Protein AF-A0A3D3ITI0-F1 (afdb_monomer)

Sequence (179 aa):
MANLIITIISIALVAIAAIMGAYYGGAAYLEGQAKARAASFISQGEQIANAWRAWSVDRGGTTALPDYDWTDGSSDLVPAYLTAIPIIPTPDYESWRPRDVANQTPPYVNMRFVRARTSAEVCLQIARMAGHTTIQDFHYIGSGGGDPRYAVMSQPFDCRQDTGNTDEATRYHVVYWAF

Radius of gyration: 22.53 Å; Cα contacts (8 Å, |Δi|>4): 248; chains: 1; bounding box: 59×50×64 Å

pLDDT: mean 75.78, std 14.7, range [40.97, 92.06]

Solvent-accessible surface area (backbone atoms only — not comparable to full-atom values): 10321 Å² total; per-residue (Å²): 121,71,67,63,57,56,52,51,54,51,52,51,53,53,50,51,53,49,52,51,46,52,63,58,45,48,56,53,50,54,52,50,50,28,45,53,50,27,52,48,52,52,54,47,41,49,54,52,27,51,23,51,50,51,56,10,56,79,56,78,63,47,80,77,67,92,60,48,73,49,82,78,74,58,36,90,41,45,66,84,59,28,89,61,79,70,80,72,69,80,90,42,82,44,71,64,30,51,44,77,48,69,87,57,78,82,93,56,67,74,42,33,31,37,35,31,42,45,51,70,64,28,32,40,41,32,12,44,74,57,72,35,96,56,58,49,77,53,76,66,88,54,101,64,96,58,79,73,82,76,74,90,66,96,52,63,43,42,21,34,42,43,63,49,86,92,76,49,76,76,42,27,35,40,39,24,53,55,96

Mean predicted aligned error: 10.6 Å

Secondary structure (DSSP, 8-state):
-HHHHHHHHHHHHHHHHHHHHHHHHHHHHHHHHHHHHHHHHHHHHHHHHHHHHHHHHHTTT----S----SSS-BTTBTTT-SSPPPPPTT-----EEEEE----SS---EEEEEEEE-HHHHHHHHHHTT-SSPEE-----SSSPPP-----SSSEEEEEE--SSSSPPEEEEEEE--

Foldseek 3Di:
DVVVVVVVVVVVVVVVVVVCCCVVVVVVVVLVVLLVLLVVVQVLQVLVLVLLVVVCVVVVNDNDWPDQDCPPQDGPSPPVSPVGRDDRDPPFDFGWTWDFQPDDDPPADRFTKIKGWDDLSSQCSQQVVLVHNHADEQDQPDPDPHDGGDDDRPDQKHKHWDDDPPDDDIIIMIIGTSD

Structure (mmCIF, N/CA/C/O backbone):
data_AF-A0A3D3ITI0-F1
#
_entry.id   AF-A0A3D3ITI0-F1
#
loop_
_atom_site.group_PDB
_atom_site.id
_atom_site.type_symbol
_atom_site.label_atom_id
_atom_site.label_alt_id
_atom_site.label_comp_id
_atom_site.label_asym_id
_atom_site.label_entity_id
_atom_site.label_seq_id
_atom_site.pdbx_PDB_ins_code
_atom_site.Cartn_x
_atom_site.Cartn_y
_atom_site.Cartn_z
_atom_site.occupancy
_atom_site.B_iso_or_equiv
_atom_site.auth_seq_id
_atom_site.auth_comp_id
_atom_site.auth_asym_id
_atom_site.auth_atom_id
_atom_site.pdbx_PDB_model_num
ATOM 1 N N . MET A 1 1 ? -40.021 -22.332 41.766 1.00 59.62 1 MET A N 1
ATOM 2 C CA . MET A 1 1 ? -39.790 -20.868 41.849 1.00 59.62 1 MET A CA 1
ATOM 3 C C . MET A 1 1 ? -38.314 -20.483 41.685 1.00 59.62 1 MET A C 1
ATOM 5 O O . MET A 1 1 ? -38.052 -19.449 41.093 1.00 59.62 1 MET A O 1
ATOM 9 N N . ALA A 1 2 ? -37.352 -21.324 42.098 1.00 60.12 2 ALA A N 1
ATOM 10 C CA . ALA A 1 2 ? -35.911 -21.084 41.896 1.00 60.12 2 ALA A CA 1
ATOM 11 C C . ALA A 1 2 ? -35.463 -20.953 40.420 1.00 60.12 2 ALA A C 1
ATOM 13 O O . ALA A 1 2 ? -34.437 -20.343 40.135 1.00 60.12 2 ALA A O 1
ATOM 14 N N . ASN A 1 3 ? -36.255 -21.476 39.480 1.00 68.69 3 ASN A N 1
ATOM 15 C CA . ASN A 1 3 ? -35.924 -21.471 38.054 1.00 68.69 3 ASN A CA 1
ATOM 16 C C . ASN A 1 3 ? -35.914 -20.058 37.434 1.00 68.69 3 ASN A C 1
ATOM 18 O O . ASN A 1 3 ? -35.142 -19.798 36.522 1.00 68.69 3 ASN A O 1
ATOM 22 N N . LEU A 1 4 ? -36.722 -19.130 37.962 1.00 77.69 4 LEU A N 1
ATOM 23 C CA . LEU A 1 4 ? -36.848 -17.771 37.415 1.00 77.69 4 LEU A CA 1
ATOM 24 C C . LEU A 1 4 ? -35.640 -16.882 37.768 1.00 77.69 4 LEU A C 1
ATOM 26 O O . LEU A 1 4 ? -35.257 -15.996 37.008 1.00 77.69 4 LEU A O 1
ATOM 30 N N . ILE A 1 5 ? -34.994 -17.148 38.905 1.00 80.81 5 ILE A N 1
ATOM 31 C CA . ILE A 1 5 ? -33.810 -16.400 39.350 1.00 80.81 5 ILE A CA 1
ATOM 32 C C . ILE A 1 5 ? -32.590 -16.775 38.503 1.00 80.81 5 ILE A C 1
ATOM 34 O O . ILE A 1 5 ? -31.878 -15.895 38.025 1.00 80.81 5 ILE A O 1
ATOM 38 N N . ILE A 1 6 ? -32.383 -18.071 38.253 1.00 84.94 6 ILE A N 1
ATOM 39 C CA . ILE A 1 6 ? -31.251 -18.557 37.449 1.00 84.94 6 ILE A CA 1
ATOM 40 C C . ILE A 1 6 ? -31.353 -18.045 36.006 1.00 84.94 6 ILE A C 1
ATOM 42 O O . ILE A 1 6 ? -30.351 -17.611 35.438 1.00 84.94 6 ILE A O 1
ATOM 46 N N . THR A 1 7 ? -32.561 -18.000 35.432 1.00 86.75 7 THR A N 1
ATOM 47 C CA . THR A 1 7 ? -32.766 -17.461 34.080 1.00 86.75 7 THR A CA 1
ATOM 48 C C . THR A 1 7 ? -32.412 -15.980 33.986 1.00 86.75 7 THR A C 1
ATOM 50 O O . THR A 1 7 ? -31.717 -15.584 33.054 1.00 86.75 7 THR A O 1
ATOM 53 N N . ILE A 1 8 ? -32.802 -15.160 34.966 1.00 87.44 8 ILE A N 1
ATOM 54 C CA . ILE A 1 8 ? -32.501 -13.719 34.947 1.00 87.44 8 ILE A CA 1
ATOM 55 C C . ILE A 1 8 ? -30.991 -13.479 35.070 1.00 87.44 8 ILE A C 1
ATOM 57 O O . ILE A 1 8 ? -30.436 -12.675 34.323 1.00 87.44 8 ILE A O 1
ATOM 61 N N . ILE A 1 9 ? -30.310 -14.222 35.947 1.00 88.38 9 ILE A N 1
ATOM 62 C CA . ILE A 1 9 ? -28.853 -14.118 36.106 1.00 88.38 9 ILE A CA 1
ATOM 63 C C . ILE A 1 9 ? -28.133 -14.559 34.821 1.00 88.38 9 ILE A C 1
ATOM 65 O O . ILE A 1 9 ? -27.191 -13.896 34.391 1.00 88.38 9 ILE A O 1
ATOM 69 N N . SER A 1 10 ? -28.597 -15.626 34.161 1.00 90.38 10 SER A N 1
ATOM 70 C CA . SER A 1 10 ? -27.997 -16.093 32.903 1.00 90.38 10 SER A CA 1
ATOM 71 C C . SER A 1 10 ? -28.112 -15.064 31.773 1.00 90.38 10 SER A C 1
ATOM 73 O O . SER A 1 10 ? -27.133 -14.807 31.074 1.00 90.38 10 SER A O 1
ATOM 75 N N . ILE A 1 11 ? -29.269 -14.405 31.646 1.00 88.75 11 ILE A N 1
ATOM 76 C CA . ILE A 1 11 ? -29.489 -13.356 30.644 1.00 88.75 11 ILE A CA 1
ATOM 77 C C . ILE A 1 11 ? -28.603 -12.143 30.948 1.00 88.75 11 ILE A C 1
ATOM 79 O O . ILE A 1 11 ? -27.990 -11.591 30.036 1.00 88.75 11 ILE A O 1
ATOM 83 N N . ALA A 1 12 ? -28.471 -11.763 32.223 1.00 90.94 12 ALA A N 1
ATOM 84 C CA . ALA A 1 12 ? -27.611 -10.657 32.634 1.00 90.94 12 ALA A CA 1
ATOM 85 C C . ALA A 1 12 ? -26.129 -10.910 32.301 1.00 90.94 12 ALA A C 1
ATOM 87 O O . ALA A 1 12 ? -25.456 -10.020 31.784 1.00 90.94 12 ALA A O 1
ATOM 88 N N . LEU A 1 13 ? -25.619 -12.124 32.529 1.00 91.25 13 LEU A N 1
ATOM 89 C CA . LEU A 1 13 ? -24.223 -12.464 32.224 1.00 91.25 13 LEU A CA 1
ATOM 90 C C . LEU A 1 13 ? -23.941 -12.485 30.716 1.00 91.25 13 LEU A C 1
ATOM 92 O O . LEU A 1 13 ? -22.905 -11.981 30.284 1.00 91.25 13 LEU A O 1
ATOM 96 N N . VAL A 1 14 ? -24.872 -13.001 29.909 1.00 90.94 14 VAL A N 1
ATOM 97 C CA . VAL A 1 14 ? -24.761 -12.952 28.441 1.00 90.94 14 VAL A CA 1
ATOM 98 C C . VAL A 1 14 ? -24.805 -11.508 27.940 1.00 90.94 14 VAL A C 1
ATOM 100 O O . VAL A 1 14 ? -24.006 -11.145 27.079 1.00 90.94 14 VAL A O 1
ATOM 103 N N . ALA A 1 15 ? -25.671 -10.662 28.505 1.00 89.19 15 ALA A N 1
ATOM 104 C CA . ALA A 1 15 ? -25.735 -9.246 28.154 1.00 89.19 15 ALA A CA 1
ATOM 105 C C . ALA A 1 15 ? -24.414 -8.520 28.458 1.00 89.19 15 ALA A C 1
ATOM 107 O O . ALA A 1 15 ? -23.918 -7.782 27.610 1.00 89.19 15 ALA A O 1
ATOM 108 N N . ILE A 1 16 ? -23.795 -8.771 29.617 1.00 88.81 16 ILE A N 1
ATOM 109 C CA . ILE A 1 16 ? -22.488 -8.190 29.967 1.00 88.81 16 ILE A CA 1
ATOM 110 C C . ILE A 1 16 ? -21.401 -8.679 29.001 1.00 88.81 16 ILE A C 1
ATOM 112 O O . ILE A 1 16 ? -20.642 -7.864 28.481 1.00 88.81 16 ILE A O 1
ATOM 116 N N . ALA A 1 17 ? -21.344 -9.980 28.704 1.00 85.06 17 ALA A N 1
ATOM 117 C CA . ALA A 1 17 ? -20.378 -10.527 27.751 1.00 85.06 17 ALA A CA 1
ATOM 118 C C . ALA A 1 17 ? -20.551 -9.929 26.343 1.00 85.06 17 ALA A C 1
ATOM 120 O O . ALA A 1 17 ? -19.563 -9.596 25.690 1.00 85.06 17 ALA A O 1
ATOM 121 N N . ALA A 1 18 ? -21.794 -9.730 25.898 1.00 87.00 18 ALA A N 1
ATOM 122 C CA . ALA A 1 18 ? -22.104 -9.092 24.624 1.00 87.00 18 ALA A CA 1
ATOM 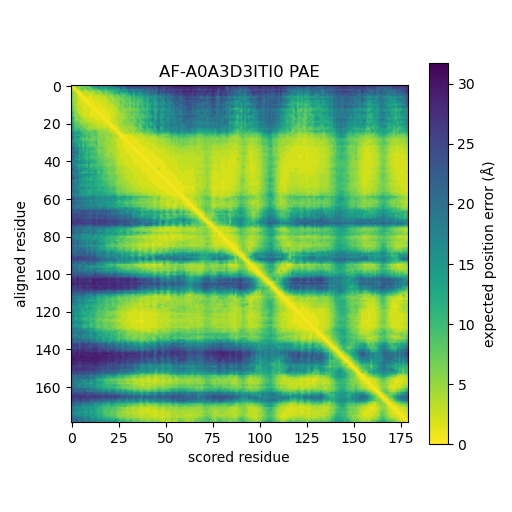123 C C . ALA A 1 18 ? -21.716 -7.606 24.605 1.00 87.00 18 ALA A C 1
ATOM 125 O O . ALA A 1 18 ? -21.147 -7.149 23.618 1.00 87.00 18 ALA A O 1
ATOM 126 N N . ILE A 1 19 ? -21.954 -6.860 25.691 1.00 84.31 19 ILE A N 1
ATOM 127 C CA . ILE A 1 19 ? -21.536 -5.452 25.815 1.00 84.31 19 ILE A CA 1
ATOM 128 C C . ILE A 1 19 ? -20.011 -5.343 25.753 1.00 84.31 19 ILE A C 1
ATOM 130 O O . ILE A 1 19 ? -19.487 -4.523 25.002 1.00 84.31 19 ILE A O 1
ATOM 134 N N . MET A 1 20 ? -19.290 -6.199 26.479 1.00 84.75 20 MET A N 1
ATOM 135 C CA . MET A 1 20 ? -17.824 -6.221 26.445 1.00 84.75 20 MET A CA 1
ATOM 136 C C . MET A 1 20 ? -17.306 -6.638 25.061 1.00 84.75 20 MET A C 1
ATOM 138 O O . MET A 1 20 ? -16.379 -6.024 24.540 1.00 84.75 20 MET A O 1
ATOM 142 N N . GLY A 1 21 ? -17.935 -7.629 24.423 1.00 81.00 21 GLY A N 1
ATOM 143 C CA . GLY A 1 21 ? -17.615 -8.048 23.058 1.00 81.00 21 GLY A CA 1
ATOM 144 C C . GLY A 1 21 ? -17.871 -6.953 22.021 1.00 81.00 21 GLY A C 1
ATOM 145 O O . GLY A 1 21 ? -17.057 -6.762 21.126 1.00 81.00 21 GLY A O 1
ATOM 146 N N . ALA A 1 22 ? -18.947 -6.181 22.158 1.00 78.75 22 ALA A N 1
ATOM 147 C CA . ALA A 1 22 ? -19.240 -5.062 21.269 1.00 78.75 22 ALA A CA 1
ATOM 148 C C . ALA A 1 22 ? -18.272 -3.888 21.489 1.00 78.75 22 ALA A C 1
ATOM 150 O O . ALA A 1 22 ? -17.758 -3.331 20.520 1.00 78.75 22 ALA A O 1
ATOM 151 N N . TYR A 1 23 ? -17.980 -3.545 22.747 1.00 78.19 23 TYR A N 1
ATOM 152 C CA . TYR A 1 23 ? -17.126 -2.407 23.086 1.00 78.19 23 TYR A CA 1
ATOM 153 C C . TYR A 1 23 ? -15.650 -2.664 22.750 1.00 78.19 23 TYR A C 1
ATOM 155 O O . TYR A 1 23 ? -15.013 -1.849 22.086 1.00 78.19 23 TYR A O 1
ATOM 163 N N . TYR A 1 24 ? -15.107 -3.819 23.144 1.00 78.75 24 TYR A N 1
ATOM 164 C CA . TYR A 1 24 ? -13.703 -4.161 22.891 1.00 78.75 24 TYR A CA 1
ATOM 165 C C . TYR A 1 24 ? -13.487 -4.849 21.538 1.00 78.75 24 TYR A C 1
ATOM 167 O O . TYR A 1 24 ? -12.473 -4.614 20.881 1.00 78.75 24 TYR A O 1
ATOM 175 N N . GLY A 1 25 ? -14.441 -5.663 21.083 1.00 79.00 25 GLY A N 1
ATOM 176 C CA . GLY A 1 25 ? -14.355 -6.340 19.788 1.00 79.00 25 GLY A CA 1
ATOM 177 C C . GLY A 1 25 ? -14.598 -5.406 18.606 1.00 79.00 25 GLY A C 1
ATOM 178 O O . GLY A 1 25 ? -13.976 -5.589 17.564 1.00 79.00 25 GLY A O 1
ATOM 179 N N . GLY A 1 26 ? -15.422 -4.363 18.764 1.00 80.44 26 GLY A N 1
ATOM 180 C CA . GLY A 1 26 ? -15.664 -3.373 17.711 1.00 80.44 26 GLY A CA 1
ATOM 181 C C . GLY A 1 26 ? -14.399 -2.606 17.315 1.00 80.44 26 GLY A C 1
ATOM 182 O O . GLY A 1 26 ? -14.067 -2.531 16.134 1.00 80.44 26 GLY A O 1
ATOM 183 N N . ALA A 1 27 ? -13.647 -2.101 18.297 1.00 81.69 27 ALA A N 1
ATOM 184 C CA . ALA A 1 27 ? -12.395 -1.384 18.045 1.00 81.69 27 ALA A CA 1
ATOM 185 C C . ALA A 1 27 ? -11.326 -2.289 17.405 1.00 81.69 27 ALA A C 1
ATOM 187 O O . ALA A 1 27 ? -10.726 -1.916 16.397 1.00 81.69 27 ALA A O 1
ATOM 188 N N . ALA A 1 28 ? -11.145 -3.504 17.933 1.00 82.75 28 ALA A N 1
ATOM 189 C CA . ALA A 1 28 ? -10.204 -4.479 17.381 1.00 82.75 28 ALA A CA 1
ATOM 190 C C . ALA A 1 28 ? -10.576 -4.912 15.951 1.00 82.75 28 ALA A C 1
ATOM 192 O O . ALA A 1 28 ? -9.701 -5.110 15.109 1.00 82.75 28 ALA A O 1
ATOM 193 N N . TYR A 1 29 ? -11.872 -5.029 15.653 1.00 85.38 29 TYR A N 1
ATOM 194 C CA . TYR A 1 29 ? -12.361 -5.357 14.317 1.00 85.38 29 TYR A CA 1
ATOM 195 C C . TYR A 1 29 ? -12.095 -4.233 13.310 1.00 85.38 29 TYR A C 1
ATOM 197 O O . TYR A 1 29 ? -11.642 -4.502 12.197 1.00 85.38 29 TYR A O 1
ATOM 205 N N . LEU A 1 30 ? -12.332 -2.974 13.692 1.00 86.00 30 LEU A N 1
ATOM 206 C CA . LEU A 1 30 ? -12.037 -1.818 12.841 1.00 86.00 30 LEU A CA 1
ATOM 207 C C . LEU A 1 30 ? -10.533 -1.678 12.580 1.00 86.00 30 LEU A C 1
ATOM 209 O O . LEU A 1 30 ? -10.126 -1.464 11.437 1.00 86.00 30 LEU A O 1
ATOM 213 N N . GLU A 1 31 ? -9.700 -1.873 13.604 1.00 87.31 31 GLU A N 1
ATOM 214 C CA . GLU A 1 31 ? -8.245 -1.874 13.441 1.00 87.31 31 GLU A CA 1
ATOM 215 C C . GLU A 1 31 ? -7.769 -3.034 12.554 1.00 87.31 31 GLU A C 1
ATOM 217 O O . GLU A 1 31 ? -6.956 -2.833 11.650 1.00 87.31 31 GLU A O 1
ATOM 222 N N . GLY A 1 32 ? -8.321 -4.235 12.749 1.00 88.19 32 GLY A N 1
ATOM 223 C CA . GLY A 1 32 ? -8.037 -5.400 11.914 1.00 88.19 32 GLY A CA 1
ATOM 224 C C . GLY A 1 32 ? -8.399 -5.172 10.446 1.00 88.19 32 GLY A C 1
ATOM 225 O O . GLY A 1 32 ? -7.613 -5.508 9.559 1.00 88.19 32 GLY A O 1
ATOM 226 N N . GLN A 1 33 ? -9.541 -4.533 10.177 1.00 89.25 33 GLN A N 1
ATOM 227 C CA . GLN A 1 33 ? -9.925 -4.138 8.822 1.00 89.25 33 GLN A CA 1
ATOM 228 C C . GLN A 1 33 ? -8.954 -3.121 8.217 1.00 89.25 33 GLN A C 1
ATOM 230 O O . GLN A 1 33 ? -8.514 -3.312 7.084 1.00 89.25 33 GLN A O 1
ATOM 235 N N . ALA A 1 34 ? -8.593 -2.064 8.951 1.00 88.75 34 ALA A N 1
ATOM 236 C CA . ALA A 1 34 ? -7.649 -1.057 8.467 1.00 88.75 34 ALA A CA 1
ATOM 237 C C . ALA A 1 34 ? -6.278 -1.677 8.152 1.00 88.75 34 ALA A C 1
ATOM 239 O O . ALA A 1 34 ? -5.687 -1.388 7.113 1.00 88.75 34 ALA A O 1
ATOM 240 N N . LYS A 1 35 ? -5.811 -2.603 8.998 1.00 90.75 35 LYS A N 1
ATOM 241 C CA . LYS A 1 35 ? -4.567 -3.352 8.791 1.00 90.75 35 LYS A CA 1
ATOM 242 C C . LYS A 1 35 ? -4.627 -4.263 7.562 1.00 90.75 35 LYS A C 1
ATOM 244 O O . LYS A 1 35 ? -3.673 -4.311 6.791 1.00 90.75 35 LYS A O 1
ATOM 249 N N . ALA A 1 36 ? -5.736 -4.971 7.354 1.00 91.12 36 ALA A N 1
ATOM 250 C CA . ALA A 1 36 ? -5.917 -5.817 6.174 1.00 91.12 36 ALA A CA 1
ATOM 251 C C . ALA A 1 36 ? -5.929 -4.990 4.878 1.00 91.12 36 ALA A C 1
ATOM 253 O O . ALA A 1 36 ? -5.295 -5.369 3.893 1.00 91.12 36 ALA A O 1
ATOM 254 N N . ARG A 1 37 ? -6.589 -3.825 4.893 1.00 89.50 37 ARG A N 1
ATOM 255 C CA . ARG A 1 37 ? -6.570 -2.882 3.764 1.00 89.50 37 ARG A CA 1
ATOM 256 C C . ARG A 1 37 ? -5.163 -2.355 3.503 1.00 89.50 37 ARG A C 1
ATOM 258 O O . ARG A 1 37 ? -4.716 -2.411 2.365 1.00 89.50 37 ARG A O 1
ATOM 265 N N . ALA A 1 38 ? -4.442 -1.941 4.545 1.00 90.00 38 ALA A N 1
ATOM 266 C CA . ALA A 1 38 ? -3.050 -1.502 4.446 1.00 90.00 38 ALA A CA 1
ATOM 267 C C . ALA A 1 38 ? -2.145 -2.559 3.787 1.00 90.00 38 ALA A C 1
ATOM 269 O O . ALA A 1 38 ? -1.403 -2.246 2.859 1.00 90.00 38 ALA A O 1
ATOM 270 N N . ALA A 1 39 ? -2.259 -3.825 4.199 1.00 92.00 39 ALA A N 1
ATOM 271 C CA . ALA A 1 39 ? -1.507 -4.922 3.589 1.00 92.00 39 ALA A CA 1
ATOM 272 C C . ALA A 1 39 ? -1.860 -5.128 2.104 1.00 92.00 39 ALA A C 1
ATOM 274 O O . ALA A 1 39 ? -0.972 -5.379 1.290 1.00 92.00 39 ALA A O 1
ATOM 275 N N . SER A 1 40 ? -3.139 -4.973 1.740 1.00 91.19 40 SER A N 1
ATOM 276 C CA . SER A 1 40 ? -3.578 -5.008 0.341 1.00 91.19 40 SER A CA 1
ATOM 277 C C . SER A 1 40 ? -2.917 -3.896 -0.477 1.00 91.19 40 SER A C 1
ATOM 279 O O . SER A 1 40 ? -2.339 -4.179 -1.522 1.00 91.19 40 SER A O 1
ATOM 281 N N . PHE A 1 41 ? -2.905 -2.654 0.022 1.00 89.31 41 PHE A N 1
ATOM 282 C CA . PHE A 1 41 ? -2.227 -1.540 -0.650 1.00 89.31 41 PHE A CA 1
ATOM 283 C C . PHE A 1 41 ? -0.739 -1.813 -0.878 1.00 89.31 41 PHE A C 1
ATOM 285 O O . PHE A 1 41 ? -0.240 -1.595 -1.979 1.00 89.31 41 PHE A O 1
ATOM 292 N N . ILE A 1 42 ? -0.035 -2.325 0.132 1.00 90.12 42 ILE A N 1
ATOM 293 C CA . ILE A 1 42 ? 1.395 -2.639 0.013 1.00 90.12 42 ILE A CA 1
ATOM 294 C C . ILE A 1 42 ? 1.620 -3.722 -1.047 1.00 90.12 42 ILE A C 1
ATOM 296 O O . ILE A 1 42 ? 2.458 -3.548 -1.928 1.00 90.12 42 ILE A O 1
ATOM 300 N N . SER A 1 43 ? 0.834 -4.801 -1.014 1.00 92.00 43 SER A N 1
ATOM 301 C CA . SER A 1 43 ? 0.944 -5.893 -1.988 1.00 92.00 43 SER A CA 1
ATOM 302 C C . SER A 1 43 ? 0.623 -5.446 -3.417 1.00 92.00 43 SER A C 1
ATOM 304 O O . SER A 1 43 ? 1.275 -5.884 -4.365 1.00 92.00 43 SER A O 1
ATOM 306 N N . GLN A 1 44 ? -0.369 -4.572 -3.597 1.00 90.44 44 GLN A N 1
ATOM 307 C CA . GLN A 1 44 ? -0.707 -4.010 -4.905 1.00 90.44 44 GLN A CA 1
ATOM 308 C C . GLN A 1 44 ? 0.394 -3.073 -5.415 1.00 90.44 44 GLN A C 1
ATOM 310 O O . GLN A 1 44 ? 0.806 -3.191 -6.567 1.00 90.44 44 GLN A O 1
ATOM 315 N N . GLY A 1 45 ? 0.914 -2.189 -4.558 1.00 88.31 45 GLY A N 1
ATOM 316 C CA . GLY A 1 45 ? 2.027 -1.301 -4.896 1.00 88.31 45 GLY A CA 1
ATOM 317 C C . GLY A 1 45 ? 3.285 -2.075 -5.295 1.00 88.31 45 GLY A C 1
ATOM 318 O O . GLY A 1 45 ? 3.913 -1.749 -6.300 1.00 88.31 45 GLY A O 1
ATOM 319 N N . GLU A 1 46 ? 3.596 -3.158 -4.580 1.00 90.69 46 GLU A N 1
ATOM 320 C CA . GLU A 1 46 ? 4.715 -4.049 -4.896 1.00 90.69 46 GLU A CA 1
ATOM 321 C C . GLU A 1 46 ? 4.555 -4.735 -6.259 1.00 90.69 46 GLU A C 1
ATOM 323 O O . GLU A 1 46 ? 5.504 -4.766 -7.043 1.00 90.69 46 GLU A O 1
ATOM 328 N N . GLN A 1 47 ? 3.358 -5.237 -6.584 1.00 90.94 47 GLN A N 1
ATOM 329 C CA . GLN A 1 47 ? 3.078 -5.820 -7.903 1.00 90.94 47 GLN A CA 1
ATOM 330 C C . GLN A 1 47 ? 3.353 -4.816 -9.025 1.00 90.94 47 GLN A C 1
ATOM 332 O O . GLN A 1 47 ? 4.008 -5.149 -10.013 1.00 90.94 47 GLN A O 1
ATOM 337 N N . ILE A 1 48 ? 2.905 -3.573 -8.848 1.00 88.31 48 ILE A N 1
ATOM 338 C CA . ILE A 1 48 ? 3.091 -2.517 -9.841 1.00 88.31 48 ILE A CA 1
ATOM 339 C C . ILE A 1 48 ? 4.567 -2.113 -9.950 1.00 88.31 48 ILE A C 1
ATOM 341 O O . ILE A 1 48 ? 5.095 -1.995 -11.055 1.00 88.31 48 ILE A O 1
ATOM 345 N N . ALA A 1 49 ? 5.258 -1.936 -8.824 1.00 87.75 49 ALA A N 1
ATOM 346 C CA . ALA A 1 49 ? 6.675 -1.587 -8.810 1.00 87.75 49 ALA A CA 1
ATOM 347 C C . ALA A 1 49 ? 7.542 -2.673 -9.457 1.00 87.75 49 ALA A C 1
ATOM 349 O O . ALA A 1 49 ? 8.460 -2.363 -10.216 1.00 87.75 49 ALA A O 1
ATOM 350 N N . ASN A 1 50 ? 7.236 -3.946 -9.213 1.00 89.44 50 ASN A N 1
ATOM 351 C CA . ASN A 1 50 ? 7.944 -5.061 -9.833 1.00 89.44 50 ASN A CA 1
ATOM 352 C C . ASN A 1 50 ? 7.671 -5.145 -11.339 1.00 89.44 50 ASN A C 1
ATOM 354 O O . ASN A 1 50 ? 8.606 -5.369 -12.107 1.00 89.44 50 ASN A O 1
ATOM 358 N N . ALA A 1 51 ? 6.437 -4.884 -11.777 1.00 89.50 51 ALA A N 1
ATOM 359 C CA . ALA A 1 51 ? 6.122 -4.764 -13.197 1.00 89.50 51 ALA A CA 1
ATOM 360 C C . ALA A 1 51 ? 6.886 -3.608 -13.861 1.00 89.50 51 ALA A C 1
ATOM 362 O O . ALA A 1 51 ? 7.441 -3.777 -14.944 1.00 89.50 51 ALA A O 1
ATOM 363 N N . TRP A 1 52 ? 6.993 -2.458 -13.190 1.00 87.75 52 TRP A N 1
ATOM 364 C CA . TRP A 1 52 ? 7.777 -1.321 -13.676 1.00 87.75 52 TRP A CA 1
ATOM 365 C C . TRP A 1 52 ? 9.278 -1.642 -13.748 1.00 87.75 52 TRP A C 1
ATOM 367 O O . TRP A 1 52 ? 9.946 -1.316 -14.730 1.00 87.75 52 TRP A O 1
ATOM 377 N N . ARG A 1 53 ? 9.822 -2.354 -12.758 1.00 88.75 53 ARG A N 1
ATOM 378 C CA . ARG A 1 53 ? 11.208 -2.848 -12.794 1.00 88.75 53 ARG A CA 1
ATOM 379 C C . ARG A 1 53 ? 11.446 -3.796 -13.964 1.00 88.75 53 ARG A C 1
ATOM 381 O O . ARG A 1 53 ? 12.422 -3.606 -14.682 1.00 88.75 53 ARG A O 1
ATOM 388 N N . ALA A 1 54 ? 10.553 -4.757 -14.197 1.00 90.69 54 ALA A N 1
ATOM 389 C CA . ALA A 1 54 ? 10.649 -5.670 -15.337 1.00 90.69 54 ALA A CA 1
ATOM 390 C C . ALA A 1 54 ? 10.592 -4.916 -16.678 1.00 90.69 54 ALA A C 1
ATOM 392 O O . ALA A 1 54 ? 11.456 -5.100 -17.532 1.00 90.69 54 ALA A O 1
ATOM 393 N N . TRP A 1 55 ? 9.648 -3.982 -16.814 1.00 89.94 55 TRP A N 1
ATOM 394 C CA . TRP A 1 55 ? 9.528 -3.103 -17.978 1.00 89.94 55 TRP A CA 1
ATOM 395 C C . TRP A 1 55 ? 10.803 -2.294 -18.250 1.00 89.94 55 TRP A C 1
ATOM 397 O O . TRP A 1 55 ? 11.207 -2.134 -19.405 1.00 89.94 55 TRP A O 1
ATOM 407 N N . SER A 1 56 ? 11.450 -1.807 -17.187 1.00 88.50 56 SER A N 1
ATOM 408 C CA . SER A 1 56 ? 12.704 -1.053 -17.269 1.00 88.50 56 SER A CA 1
ATOM 409 C C . SER A 1 56 ? 13.866 -1.923 -17.739 1.00 88.50 56 SER A C 1
ATOM 411 O O . SER A 1 56 ? 14.623 -1.514 -18.623 1.00 88.50 56 SER A O 1
ATOM 413 N N . VAL A 1 57 ? 13.983 -3.144 -17.207 1.00 91.69 57 VAL A N 1
ATOM 414 C CA . VAL A 1 57 ? 15.020 -4.109 -17.607 1.00 91.69 57 VAL A CA 1
ATOM 415 C C . VAL A 1 57 ? 14.928 -4.418 -19.103 1.00 91.69 57 VAL A C 1
ATOM 417 O O . VAL A 1 57 ? 15.942 -4.339 -19.798 1.00 91.69 57 VAL A O 1
ATOM 420 N N . ASP A 1 58 ? 13.724 -4.648 -19.626 1.00 92.06 58 ASP A N 1
ATOM 421 C CA . ASP A 1 58 ? 13.509 -4.940 -21.051 1.00 92.06 58 ASP A CA 1
ATOM 422 C C . ASP A 1 58 ? 13.831 -3.755 -21.977 1.00 92.06 58 ASP A C 1
ATOM 424 O O . ASP A 1 58 ? 14.088 -3.935 -23.168 1.00 92.06 58 ASP A O 1
ATOM 428 N N . ARG A 1 59 ? 13.855 -2.531 -21.438 1.00 89.19 59 ARG A N 1
ATOM 429 C CA . ARG A 1 59 ? 14.181 -1.288 -22.158 1.00 89.19 59 ARG A CA 1
ATOM 430 C C . ARG A 1 59 ? 15.559 -0.738 -21.797 1.00 89.19 59 ARG A C 1
ATOM 432 O O . ARG A 1 59 ? 15.788 0.472 -21.862 1.00 89.19 59 ARG A O 1
ATOM 439 N N . GLY A 1 60 ? 16.484 -1.613 -21.404 1.00 88.56 60 GLY A N 1
ATOM 440 C CA . GLY A 1 60 ? 17.882 -1.248 -21.166 1.00 88.56 60 GLY A CA 1
ATOM 441 C C . GLY A 1 60 ? 18.096 -0.391 -19.916 1.00 88.56 60 GLY A C 1
ATOM 442 O O . GLY A 1 60 ? 19.009 0.429 -19.890 1.00 88.56 60 GLY A O 1
ATOM 443 N N . GLY A 1 61 ? 17.249 -0.548 -18.896 1.00 83.50 61 GLY A N 1
ATOM 444 C CA . GLY A 1 61 ? 17.300 0.229 -17.654 1.00 83.50 61 GLY A CA 1
ATOM 445 C C . GLY A 1 61 ? 16.589 1.581 -17.737 1.00 83.50 61 GLY A C 1
ATOM 446 O O . GLY A 1 61 ? 16.755 2.420 -16.849 1.00 83.50 61 GLY A O 1
ATOM 447 N N . THR A 1 62 ? 15.802 1.816 -18.792 1.00 83.25 62 THR A N 1
ATOM 448 C CA . THR A 1 62 ? 14.957 3.011 -18.889 1.00 83.25 62 THR A CA 1
ATOM 449 C C . THR A 1 62 ? 13.881 2.942 -17.819 1.00 83.25 62 THR A C 1
ATOM 451 O O . THR A 1 62 ? 13.046 2.051 -17.827 1.00 83.25 62 THR A O 1
ATOM 454 N N . THR A 1 63 ? 13.870 3.902 -16.903 1.00 79.56 63 THR A N 1
ATOM 455 C CA . THR A 1 63 ? 12.941 3.902 -15.768 1.00 79.56 63 THR A CA 1
ATOM 456 C C . THR A 1 63 ? 11.747 4.843 -15.961 1.00 79.56 63 THR A C 1
ATOM 458 O O . THR A 1 63 ? 10.831 4.817 -15.146 1.00 79.56 63 THR A O 1
ATOM 461 N N . ALA A 1 64 ? 11.718 5.648 -17.030 1.00 78.38 64 ALA A N 1
ATOM 462 C CA . ALA A 1 64 ? 10.649 6.616 -17.317 1.00 78.38 64 ALA A CA 1
ATOM 463 C C . ALA A 1 64 ? 9.539 6.000 -18.153 1.00 78.38 64 ALA A C 1
ATOM 465 O O . ALA A 1 64 ? 9.782 5.662 -19.307 1.00 78.38 64 ALA A O 1
ATOM 466 N N . LEU A 1 65 ? 8.342 5.878 -17.572 1.00 76.19 65 LEU A N 1
ATOM 467 C CA . LEU A 1 65 ? 7.156 5.423 -18.294 1.00 76.19 65 LEU A CA 1
ATOM 468 C C . LEU A 1 65 ? 6.712 6.512 -19.286 1.00 76.19 65 LEU A C 1
ATOM 470 O O . LEU A 1 65 ? 6.535 7.658 -18.866 1.00 76.19 65 LEU A O 1
ATOM 474 N N . PRO A 1 66 ? 6.544 6.178 -20.578 1.00 73.12 66 PRO A N 1
ATOM 475 C CA . PRO A 1 66 ? 5.944 7.063 -21.573 1.00 73.12 66 PRO A CA 1
ATOM 476 C C . PRO A 1 66 ? 4.560 7.574 -21.167 1.00 73.12 66 PRO A C 1
ATOM 478 O O . PRO A 1 66 ? 4.275 8.758 -21.346 1.00 73.12 66 PRO A O 1
ATOM 481 N N . ASP A 1 67 ? 3.729 6.695 -20.602 1.00 70.19 67 ASP A N 1
ATOM 482 C CA . ASP A 1 67 ? 2.406 7.032 -20.085 1.00 70.19 67 ASP A CA 1
ATOM 483 C C . ASP A 1 67 ? 2.384 7.009 -18.547 1.00 70.19 67 ASP A C 1
ATOM 485 O O . ASP A 1 67 ? 2.411 5.950 -17.904 1.00 70.19 67 ASP A O 1
ATOM 489 N N . TYR A 1 68 ? 2.355 8.206 -17.953 1.00 65.56 68 TYR A N 1
ATOM 490 C CA . TYR A 1 68 ? 2.280 8.393 -16.503 1.00 65.56 68 TYR A CA 1
ATOM 491 C C . TYR 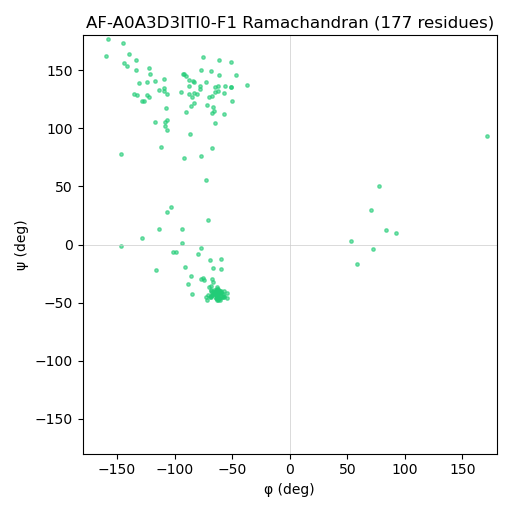A 1 68 ? 0.859 8.682 -15.997 1.00 65.56 68 TYR A C 1
ATOM 493 O O . TYR A 1 68 ? 0.655 8.740 -14.782 1.00 65.56 68 TYR A O 1
ATOM 501 N N . ASP A 1 69 ? -0.125 8.859 -16.883 1.00 63.53 69 ASP A N 1
ATOM 502 C CA . ASP A 1 69 ? -1.489 9.207 -16.490 1.00 63.53 69 ASP A CA 1
ATOM 503 C C . ASP A 1 69 ? -2.447 8.050 -16.778 1.00 63.53 69 ASP A C 1
ATOM 505 O O . ASP A 1 69 ? -3.133 8.012 -17.792 1.00 63.53 69 ASP A O 1
ATOM 509 N N . TRP A 1 70 ? -2.509 7.094 -15.842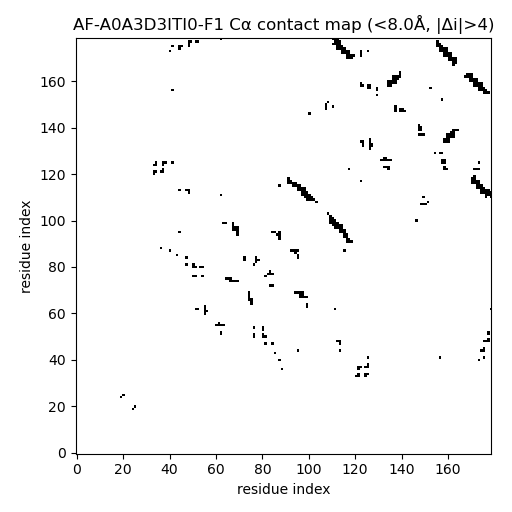 1.00 67.56 70 TRP A N 1
ATOM 510 C CA . TRP A 1 70 ? -3.366 5.899 -15.918 1.00 67.56 70 TRP A CA 1
ATOM 511 C C . TRP A 1 70 ? -4.854 6.224 -15.694 1.00 67.56 70 TRP A C 1
ATOM 513 O O . TRP A 1 70 ? -5.502 5.687 -14.790 1.00 67.56 70 TRP A O 1
ATOM 523 N N . THR A 1 71 ? -5.398 7.148 -16.483 1.00 58.50 71 THR A N 1
ATOM 524 C CA . THR A 1 71 ? -6.807 7.565 -16.456 1.00 58.50 71 THR A CA 1
ATOM 525 C C . THR A 1 71 ? -7.728 6.556 -17.133 1.00 58.50 71 THR A C 1
ATOM 527 O O . THR A 1 71 ? -8.844 6.370 -16.654 1.00 58.50 71 THR A O 1
ATOM 530 N N . ASP A 1 72 ? -7.232 5.823 -18.134 1.00 55.22 72 ASP A N 1
ATOM 531 C CA . ASP A 1 72 ? -8.053 4.951 -18.989 1.00 55.22 72 ASP A CA 1
ATOM 532 C C . ASP A 1 72 ? -7.757 3.448 -18.826 1.00 55.22 72 ASP A C 1
ATOM 534 O O . ASP A 1 72 ? -8.174 2.617 -19.633 1.00 55.22 72 ASP A O 1
ATOM 538 N N . GLY A 1 73 ? -7.016 3.060 -17.782 1.00 53.47 73 GLY A N 1
ATOM 539 C CA . GLY A 1 73 ? -6.624 1.662 -17.564 1.00 53.47 73 GLY A CA 1
ATOM 540 C C . GLY A 1 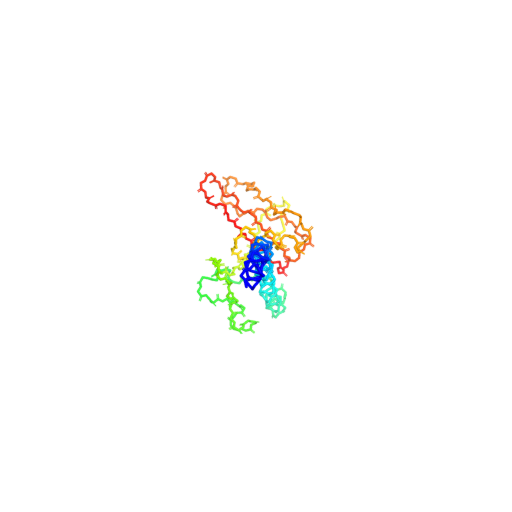73 ? -5.551 1.143 -18.532 1.00 53.47 73 GLY A C 1
ATOM 541 O O . GLY A 1 73 ? -5.074 0.019 -18.363 1.00 53.47 73 GLY A O 1
ATOM 542 N N . SER A 1 74 ? -5.134 1.956 -19.506 1.00 52.84 74 SER A N 1
ATOM 543 C CA . SER A 1 74 ? -3.926 1.739 -20.293 1.00 52.84 74 SER A CA 1
ATOM 544 C C . SER A 1 74 ? -2.710 2.209 -19.504 1.00 52.84 74 SER A C 1
ATOM 546 O O . SER A 1 74 ? -2.675 3.313 -18.973 1.00 52.84 74 SER A O 1
ATOM 548 N N . SER A 1 75 ? -1.715 1.339 -19.410 1.00 70.19 75 SER A N 1
ATOM 549 C CA . SER A 1 75 ? -0.377 1.673 -18.937 1.00 70.19 75 SER A CA 1
ATOM 550 C C . SER A 1 75 ? 0.603 0.897 -19.795 1.00 70.19 75 SER A C 1
ATOM 552 O O . SER A 1 75 ? 0.277 -0.198 -20.248 1.00 70.19 75 SER A O 1
ATOM 554 N N . ASP A 1 76 ? 1.832 1.379 -19.946 1.00 78.62 76 ASP A N 1
ATOM 555 C CA . ASP A 1 76 ? 2.894 0.599 -20.596 1.00 78.62 76 ASP A CA 1
ATOM 556 C C . ASP A 1 76 ? 3.194 -0.742 -19.885 1.00 78.62 76 ASP A C 1
ATOM 558 O O . ASP A 1 76 ? 3.898 -1.602 -20.422 1.00 78.62 76 ASP A O 1
ATOM 562 N N . LEU A 1 77 ? 2.663 -0.922 -18.670 1.00 80.56 77 LEU A N 1
ATOM 563 C CA . LEU A 1 77 ? 2.772 -2.141 -17.877 1.00 80.56 77 LEU A CA 1
ATOM 564 C C . LEU A 1 77 ? 1.682 -3.169 -18.214 1.00 80.56 77 LEU A C 1
ATOM 566 O O . LEU A 1 77 ? 1.914 -4.362 -18.044 1.00 80.56 77 LEU A O 1
ATOM 570 N N . VAL A 1 78 ? 0.512 -2.754 -18.702 1.00 84.19 78 VAL A N 1
ATOM 571 C CA . VAL A 1 78 ? -0.625 -3.640 -19.014 1.00 84.19 78 VAL A CA 1
ATOM 572 C C . VAL A 1 78 ? -0.803 -3.740 -20.537 1.00 84.19 78 VAL A C 1
ATOM 574 O O . VAL A 1 78 ? -0.846 -2.712 -21.204 1.00 84.19 78 VAL A O 1
ATOM 577 N N . PRO A 1 79 ? -0.959 -4.942 -21.129 1.00 85.25 79 PRO A N 1
ATOM 578 C CA . PRO A 1 79 ? -1.069 -6.253 -20.483 1.00 85.25 79 PRO A CA 1
ATOM 579 C C . PRO A 1 79 ? 0.268 -7.008 -20.340 1.00 85.25 79 PRO A C 1
ATOM 581 O O . PRO A 1 79 ? 0.279 -8.158 -19.909 1.00 85.25 79 PRO A O 1
ATOM 584 N N . ALA A 1 80 ? 1.387 -6.417 -20.771 1.00 86.44 80 ALA A N 1
ATOM 585 C CA . ALA A 1 80 ? 2.646 -7.147 -20.955 1.00 86.44 80 ALA A CA 1
ATOM 586 C C . ALA A 1 80 ? 3.316 -7.590 -19.639 1.00 86.44 80 ALA A C 1
ATOM 588 O O . ALA A 1 80 ? 3.888 -8.675 -19.582 1.00 86.44 80 ALA A O 1
ATOM 589 N N . TYR A 1 81 ? 3.232 -6.769 -18.591 1.00 87.62 81 TYR A N 1
ATOM 590 C CA . TYR A 1 81 ? 3.864 -6.994 -17.283 1.00 87.62 81 TYR A CA 1
ATOM 591 C C . TYR A 1 81 ? 2.841 -7.149 -16.147 1.00 87.62 81 TYR A C 1
ATOM 593 O O . TYR A 1 81 ? 3.146 -7.740 -15.114 1.00 87.62 81 TYR A O 1
ATOM 601 N N . LEU A 1 82 ? 1.622 -6.644 -16.343 1.00 87.25 82 LEU A N 1
ATOM 602 C CA . LEU A 1 82 ? 0.471 -6.782 -15.454 1.00 87.25 82 LEU A CA 1
ATOM 603 C C . LEU A 1 82 ? -0.743 -7.223 -16.264 1.00 87.25 82 LEU A C 1
ATOM 605 O O . LEU A 1 82 ? -1.000 -6.687 -17.335 1.00 87.25 82 LEU A O 1
ATOM 609 N N . THR A 1 83 ? -1.539 -8.143 -15.726 1.00 87.06 83 THR A N 1
ATOM 610 C CA . THR A 1 83 ? -2.792 -8.572 -16.370 1.00 87.06 83 THR A CA 1
ATOM 611 C C . THR A 1 83 ? -3.851 -7.468 -16.367 1.00 87.06 83 THR A C 1
ATOM 613 O O . THR A 1 83 ? -4.610 -7.339 -17.322 1.00 87.06 83 THR A O 1
ATOM 616 N N . ALA A 1 84 ? -3.890 -6.670 -15.300 1.00 85.25 84 ALA A N 1
ATOM 617 C CA . ALA A 1 84 ? -4.706 -5.474 -15.147 1.00 85.25 84 ALA A CA 1
ATOM 618 C C . ALA A 1 84 ? -4.106 -4.583 -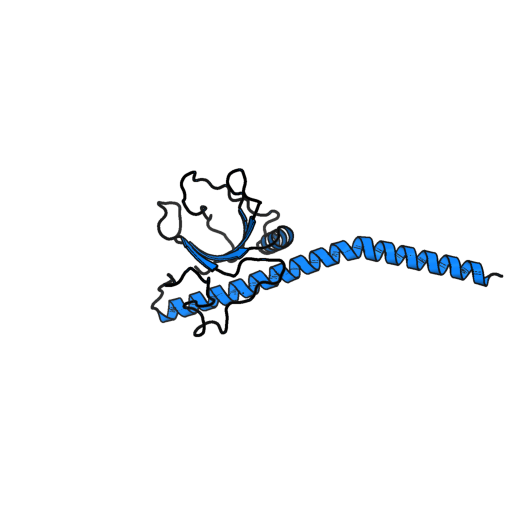14.049 1.00 85.25 84 ALA A C 1
ATOM 620 O O . ALA A 1 84 ? -3.335 -5.054 -13.208 1.00 85.25 84 ALA A O 1
ATOM 621 N N . ILE A 1 85 ? -4.491 -3.306 -14.022 1.00 82.56 85 ILE A N 1
ATOM 622 C CA . ILE A 1 85 ? -4.151 -2.415 -12.907 1.00 82.56 85 ILE A CA 1
ATOM 623 C C . ILE A 1 85 ? -4.914 -2.891 -11.657 1.00 82.56 85 ILE A C 1
ATOM 625 O O . ILE A 1 85 ? -6.137 -3.058 -11.731 1.00 82.56 85 ILE A O 1
ATOM 629 N N . PRO A 1 86 ? -4.241 -3.120 -10.512 1.00 85.62 86 PRO A N 1
ATOM 630 C CA . PRO A 1 86 ? -4.911 -3.532 -9.286 1.00 85.62 86 PRO A CA 1
ATOM 631 C C . PRO A 1 86 ? -6.015 -2.561 -8.861 1.00 85.62 86 PRO A C 1
ATOM 633 O O . PRO A 1 86 ? -5.838 -1.342 -8.870 1.00 85.62 86 PRO A O 1
ATOM 636 N N . ILE A 1 87 ? -7.155 -3.121 -8.457 1.00 81.94 87 ILE A N 1
ATOM 637 C CA . ILE A 1 87 ? -8.302 -2.347 -7.983 1.00 81.94 87 ILE A CA 1
ATOM 638 C C . ILE A 1 87 ? -8.140 -2.093 -6.486 1.00 81.94 87 ILE A C 1
ATOM 640 O O . ILE A 1 87 ? -7.917 -3.011 -5.689 1.00 81.94 87 ILE A O 1
ATOM 644 N N . ILE A 1 88 ? -8.285 -0.831 -6.107 1.00 78.50 88 ILE A N 1
ATOM 645 C CA . ILE A 1 88 ? -8.193 -0.401 -4.719 1.00 78.50 88 ILE A CA 1
ATOM 646 C C . ILE A 1 88 ? -9.498 -0.750 -3.982 1.00 78.50 88 ILE A C 1
ATOM 648 O O . ILE A 1 88 ? -10.583 -0.544 -4.533 1.00 78.50 88 ILE A O 1
ATOM 652 N N . PRO A 1 89 ? -9.432 -1.277 -2.745 1.00 71.25 89 PRO A N 1
ATOM 653 C CA . PRO A 1 89 ? -10.628 -1.559 -1.958 1.00 71.25 89 PRO A CA 1
ATOM 654 C C . PRO A 1 89 ? -11.431 -0.284 -1.650 1.00 71.25 89 PRO A C 1
ATOM 656 O O . PRO A 1 89 ? -10.893 0.699 -1.153 1.00 71.25 89 PRO A O 1
ATOM 659 N N . THR A 1 90 ? -12.746 -0.314 -1.861 1.00 65.00 90 THR A N 1
ATOM 660 C CA . THR A 1 90 ? -13.652 0.774 -1.443 1.00 65.00 90 THR A CA 1
ATOM 661 C C . THR A 1 90 ? -13.625 0.967 0.084 1.00 65.00 90 THR A C 1
ATOM 663 O O . THR A 1 90 ? -13.547 -0.036 0.806 1.00 65.00 90 THR A O 1
ATOM 666 N N . PRO A 1 91 ? -13.760 2.200 0.620 1.00 59.72 91 PRO A N 1
ATOM 667 C CA . PRO A 1 91 ? -14.262 3.430 -0.013 1.00 59.72 91 PRO A CA 1
ATOM 668 C C . PRO A 1 91 ? -13.183 4.334 -0.635 1.00 59.72 91 PRO A C 1
ATOM 670 O O . PRO A 1 91 ? -13.457 5.494 -0.937 1.00 59.72 91 PRO A O 1
ATOM 673 N N . ASP A 1 92 ? -11.962 3.837 -0.800 1.00 62.00 92 ASP A N 1
ATOM 674 C CA . ASP A 1 92 ? -10.853 4.618 -1.337 1.00 62.00 9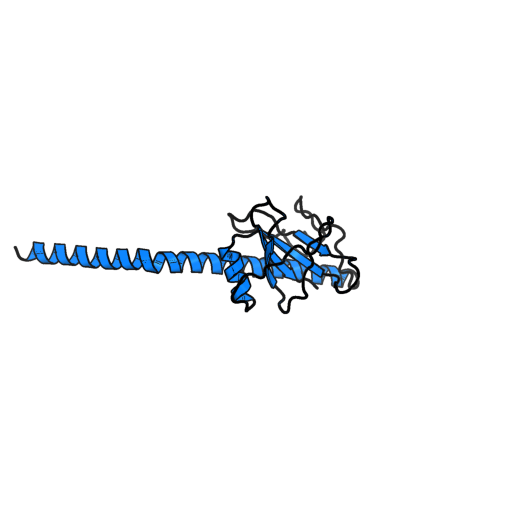2 ASP A CA 1
ATOM 675 C C . ASP A 1 92 ? -11.036 4.856 -2.854 1.00 62.00 92 ASP A C 1
ATOM 677 O O . ASP A 1 92 ? -11.556 3.998 -3.568 1.00 62.00 92 ASP A O 1
ATOM 681 N N . TYR A 1 93 ? -10.707 6.062 -3.339 1.00 56.16 93 TYR A N 1
ATOM 682 C CA . TYR A 1 93 ? -11.370 6.638 -4.526 1.00 56.16 93 TYR A CA 1
ATOM 683 C C . TYR A 1 93 ? -10.449 7.139 -5.650 1.00 56.16 93 TYR A C 1
ATOM 685 O O . TYR A 1 93 ? -10.941 7.681 -6.637 1.00 56.16 93 TYR A O 1
ATOM 693 N N . GLU A 1 94 ? -9.133 6.937 -5.560 1.00 66.06 94 GLU A N 1
ATOM 694 C CA . GLU A 1 94 ? -8.230 7.212 -6.688 1.00 66.06 94 GLU A CA 1
ATOM 695 C C . GLU A 1 94 ? -7.384 5.991 -7.002 1.00 66.06 94 GLU A C 1
ATOM 697 O O . GLU A 1 94 ? -6.678 5.503 -6.122 1.00 66.06 94 GLU A O 1
ATOM 702 N N . SER A 1 95 ? -7.463 5.544 -8.260 1.00 72.00 95 SER A N 1
ATOM 703 C CA . SER A 1 95 ? -6.656 4.473 -8.843 1.00 72.00 95 SER A CA 1
ATOM 704 C C . SER A 1 95 ? -5.160 4.676 -8.605 1.00 72.00 95 SER A C 1
ATOM 706 O O . SER A 1 95 ? -4.685 5.797 -8.407 1.00 72.00 95 SER A O 1
ATOM 708 N N . TRP A 1 96 ? -4.408 3.577 -8.667 1.00 77.88 96 TRP A N 1
ATOM 709 C CA . TRP A 1 96 ? -2.954 3.644 -8.711 1.00 77.88 96 TRP A CA 1
ATOM 710 C C . TRP A 1 96 ? -2.502 4.491 -9.899 1.00 77.88 96 TRP A C 1
ATOM 712 O O . TRP A 1 96 ? -2.957 4.269 -11.020 1.00 77.88 96 TRP A O 1
ATOM 722 N N . ARG A 1 97 ? -1.603 5.445 -9.655 1.00 75.31 97 ARG A N 1
ATOM 723 C CA . ARG A 1 97 ? -0.976 6.258 -10.702 1.00 75.31 97 ARG A CA 1
ATOM 724 C C . ARG A 1 97 ? 0.529 6.325 -10.490 1.00 75.31 97 ARG A C 1
ATOM 726 O O . ARG A 1 97 ? 0.950 6.653 -9.374 1.00 75.31 97 ARG A O 1
ATOM 733 N N . PRO A 1 98 ? 1.348 6.034 -11.508 1.00 71.50 98 PRO A N 1
ATOM 734 C CA . PRO A 1 98 ? 2.762 6.314 -11.444 1.00 71.50 98 PRO A CA 1
ATOM 735 C C . PRO A 1 98 ? 2.936 7.828 -11.460 1.00 71.50 98 PRO A C 1
ATOM 737 O O . PRO A 1 98 ? 2.147 8.581 -12.030 1.00 71.50 98 PRO A O 1
ATOM 740 N N . ARG A 1 99 ? 3.989 8.292 -10.816 1.00 73.12 99 ARG A N 1
ATOM 741 C CA . ARG A 1 99 ? 4.428 9.670 -10.931 1.00 73.12 99 ARG A CA 1
ATOM 742 C C . ARG A 1 99 ? 5.932 9.653 -11.107 1.00 73.12 99 ARG A C 1
ATOM 744 O O . ARG A 1 99 ? 6.645 8.979 -10.364 1.00 73.12 99 ARG A O 1
ATOM 751 N N . ASP A 1 100 ? 6.381 10.375 -12.123 1.00 66.19 100 ASP A N 1
ATOM 752 C CA . ASP A 1 100 ? 7.790 10.627 -12.376 1.00 66.19 100 ASP A CA 1
ATOM 753 C C . ASP A 1 100 ? 8.075 12.080 -12.005 1.00 66.19 100 ASP A C 1
ATOM 755 O O . ASP A 1 100 ? 7.622 13.007 -12.677 1.00 66.19 100 ASP A O 1
ATOM 759 N N . VAL A 1 101 ? 8.774 12.289 -10.893 1.00 61.19 101 VAL A N 1
ATOM 760 C CA . VAL A 1 101 ? 9.213 13.626 -10.488 1.00 61.19 101 VAL A CA 1
ATOM 761 C C . VAL A 1 101 ? 10.605 13.837 -11.065 1.00 61.19 101 VAL A C 1
ATOM 763 O O . VAL A 1 101 ? 11.612 13.754 -10.360 1.00 61.19 101 VAL A O 1
ATOM 766 N N . ALA A 1 102 ? 10.661 14.061 -12.375 1.00 54.16 102 ALA A N 1
ATOM 767 C CA . ALA A 1 102 ? 11.884 14.458 -13.047 1.00 54.16 102 ALA A CA 1
ATOM 768 C C . ALA A 1 102 ? 12.077 15.977 -12.906 1.00 54.16 102 ALA A C 1
ATOM 770 O O . ALA A 1 102 ? 11.143 16.754 -13.097 1.00 54.16 102 ALA A O 1
ATOM 771 N N . ASN A 1 103 ? 13.318 16.410 -12.670 1.00 50.00 103 ASN A N 1
ATOM 772 C CA . ASN A 1 103 ? 13.752 17.797 -12.890 1.00 50.00 103 ASN A CA 1
ATOM 773 C C . ASN A 1 103 ? 13.346 18.853 -11.834 1.00 50.00 103 ASN A C 1
ATOM 775 O O . ASN A 1 103 ? 12.907 19.951 -12.174 1.00 50.00 103 ASN A O 1
ATOM 779 N N . GLN A 1 104 ? 13.589 18.593 -10.546 1.00 49.81 104 GLN A N 1
ATOM 780 C CA . GLN A 1 104 ? 13.704 19.688 -9.572 1.00 49.81 104 GLN A CA 1
ATOM 781 C C . GLN A 1 104 ? 15.181 19.868 -9.168 1.00 49.81 104 GLN A C 1
ATOM 783 O O . GLN A 1 104 ? 15.873 18.912 -8.828 1.00 49.81 104 GLN A O 1
ATOM 788 N N . THR A 1 105 ? 15.681 21.106 -9.226 1.00 45.94 105 THR A N 1
ATOM 789 C CA . THR A 1 105 ? 17.048 21.525 -8.841 1.00 45.94 105 THR A CA 1
ATOM 790 C C . THR A 1 105 ? 17.441 21.032 -7.442 1.00 45.94 105 THR A C 1
ATOM 792 O O . THR A 1 105 ? 16.633 21.234 -6.551 1.00 45.94 105 THR A O 1
ATOM 795 N N . PRO A 1 106 ? 18.652 20.496 -7.192 1.00 43.62 106 PRO A N 1
ATOM 796 C CA . PRO A 1 106 ? 19.064 19.869 -5.923 1.00 43.62 106 PRO A CA 1
ATOM 797 C C . PRO A 1 106 ? 18.518 20.545 -4.647 1.00 43.62 106 PRO A C 1
ATOM 799 O O . PRO A 1 106 ? 18.546 21.777 -4.568 1.00 43.62 106 PRO A O 1
ATOM 802 N N . PRO A 1 107 ? 18.058 19.779 -3.633 1.00 47.97 107 PRO A N 1
ATOM 803 C CA . PRO A 1 107 ? 18.471 18.408 -3.293 1.00 47.97 107 PRO A CA 1
ATOM 804 C C . PRO A 1 107 ? 17.492 17.287 -3.713 1.00 47.97 107 PRO A C 1
ATOM 806 O O . PRO A 1 107 ? 17.369 16.289 -3.007 1.00 47.97 107 PRO A O 1
ATOM 809 N N . TYR A 1 108 ? 16.764 17.429 -4.823 1.00 49.88 108 TYR A N 1
ATOM 810 C CA . TYR A 1 108 ? 15.737 16.453 -5.214 1.00 49.88 108 TYR A CA 1
ATOM 811 C C . TYR A 1 108 ? 16.303 15.296 -6.043 1.00 49.88 108 TYR A C 1
ATOM 813 O O . TYR A 1 108 ? 17.112 15.487 -6.950 1.00 49.88 108 TYR A O 1
ATOM 821 N N . VAL A 1 109 ? 15.863 14.084 -5.715 1.00 49.28 109 VAL A N 1
ATOM 822 C CA . VAL A 1 109 ? 16.184 12.854 -6.447 1.00 49.28 109 VAL A CA 1
ATOM 823 C C . VAL A 1 109 ? 15.094 12.626 -7.496 1.00 49.28 109 VAL A C 1
ATOM 825 O O . VAL A 1 109 ? 13.939 12.966 -7.250 1.00 49.28 109 VAL A O 1
ATOM 828 N N . ASN A 1 110 ? 15.432 12.059 -8.658 1.00 56.09 110 ASN A N 1
ATOM 829 C CA . ASN A 1 110 ? 14.414 11.610 -9.613 1.00 56.09 110 ASN A CA 1
ATOM 830 C C . ASN A 1 110 ? 13.629 10.475 -8.957 1.00 56.09 110 ASN A C 1
ATOM 832 O O . ASN A 1 110 ? 14.147 9.374 -8.789 1.00 56.09 110 ASN A O 1
ATOM 836 N N . MET A 1 111 ? 12.414 10.782 -8.524 1.00 59.50 111 MET A N 1
ATOM 837 C CA . MET A 1 111 ? 11.630 9.932 -7.644 1.00 59.50 111 MET A CA 1
ATOM 838 C C . MET A 1 111 ? 10.494 9.311 -8.439 1.00 59.50 111 MET A C 1
ATOM 840 O O . MET A 1 111 ? 9.639 10.022 -8.971 1.00 59.50 111 MET A O 1
ATOM 844 N N . ARG A 1 112 ? 10.518 7.979 -8.531 1.00 72.44 112 ARG A N 1
ATOM 845 C CA . ARG A 1 112 ? 9.587 7.184 -9.333 1.00 72.44 112 ARG A CA 1
ATOM 846 C C . ARG A 1 112 ? 8.780 6.291 -8.415 1.00 72.44 112 ARG A C 1
ATOM 848 O O . ARG A 1 112 ? 9.278 5.293 -7.890 1.00 72.44 112 ARG A O 1
ATOM 855 N N . PHE A 1 113 ? 7.528 6.659 -8.218 1.00 72.75 113 PHE A N 1
ATOM 856 C CA . PHE A 1 113 ? 6.650 5.960 -7.295 1.00 72.75 113 PHE A CA 1
ATOM 857 C C . PHE A 1 113 ? 5.256 5.819 -7.875 1.00 72.75 113 PHE A C 1
ATOM 859 O O . PHE A 1 113 ? 4.871 6.508 -8.818 1.00 72.75 113 PHE A O 1
ATOM 866 N N . VAL A 1 114 ? 4.489 4.923 -7.276 1.00 78.00 114 VAL A N 1
ATOM 867 C CA . VAL A 1 114 ? 3.072 4.744 -7.560 1.00 78.00 114 VAL A CA 1
ATOM 868 C C . VAL A 1 114 ? 2.293 5.240 -6.355 1.00 78.00 114 VAL A C 1
ATOM 870 O O . VAL A 1 114 ? 2.654 4.961 -5.209 1.00 78.00 114 VAL A O 1
ATOM 873 N N . ARG A 1 115 ? 1.242 6.012 -6.613 1.00 78.81 115 ARG A N 1
ATOM 874 C CA . ARG A 1 115 ? 0.396 6.630 -5.597 1.00 78.81 115 ARG A CA 1
ATOM 875 C C . ARG A 1 115 ? -1.026 6.098 -5.694 1.00 78.81 115 ARG A C 1
ATOM 877 O O . ARG A 1 115 ? -1.557 5.988 -6.792 1.00 78.81 115 ARG A O 1
ATOM 884 N N . ALA A 1 116 ? -1.649 5.878 -4.544 1.00 81.31 116 ALA A N 1
ATOM 885 C CA . ALA A 1 116 ? -3.083 5.644 -4.402 1.00 81.31 116 ALA A CA 1
ATOM 886 C C . ALA A 1 116 ? -3.633 6.503 -3.258 1.00 81.31 116 ALA A C 1
ATOM 888 O O . ALA A 1 116 ? -2.901 6.810 -2.314 1.00 81.31 116 ALA A O 1
ATOM 889 N N . ARG A 1 117 ? -4.899 6.921 -3.320 1.00 82.25 117 ARG A N 1
ATOM 890 C CA . ARG A 1 117 ? -5.527 7.664 -2.214 1.00 82.25 117 ARG A CA 1
ATOM 891 C C . ARG A 1 117 ? -6.190 6.700 -1.233 1.00 82.25 117 ARG A C 1
ATOM 893 O O . ARG A 1 117 ? -6.711 5.680 -1.660 1.00 82.25 117 ARG A O 1
ATOM 900 N N . THR A 1 118 ? -6.169 7.025 0.057 1.00 85.31 118 THR A N 1
ATOM 901 C CA . THR A 1 118 ? -6.695 6.173 1.133 1.00 85.31 118 THR A CA 1
ATOM 902 C C . THR A 1 118 ? -7.341 6.991 2.265 1.00 85.31 118 THR A C 1
ATOM 904 O O . THR A 1 118 ? -7.241 8.220 2.284 1.00 85.31 118 THR A O 1
ATOM 907 N N . SER A 1 119 ? -7.982 6.328 3.233 1.00 86.44 119 SER A N 1
ATOM 908 C CA . SER A 1 119 ? -8.407 6.930 4.509 1.00 86.44 119 SER A CA 1
ATOM 909 C C . SER A 1 119 ? -7.252 7.149 5.504 1.00 86.44 119 SER A C 1
ATOM 911 O O . SER A 1 119 ? -6.193 6.520 5.404 1.00 86.44 119 SER A O 1
ATOM 913 N N . ALA A 1 120 ? -7.468 8.015 6.504 1.00 87.38 120 ALA A N 1
ATOM 914 C CA . ALA A 1 120 ? -6.489 8.342 7.547 1.00 87.38 120 ALA A CA 1
ATOM 915 C C . ALA A 1 120 ? -6.057 7.114 8.366 1.00 87.38 120 ALA A C 1
ATOM 917 O O . ALA A 1 120 ? -4.883 6.944 8.692 1.00 87.38 120 ALA A O 1
ATOM 918 N N . GLU A 1 121 ? -7.006 6.236 8.687 1.00 88.19 121 GLU A N 1
ATOM 919 C CA . GLU A 1 121 ? -6.791 5.058 9.526 1.00 88.19 121 GLU A CA 1
ATOM 920 C C . GLU A 1 121 ? -5.911 4.035 8.814 1.00 88.19 121 GLU A C 1
ATOM 922 O O . GLU A 1 121 ? -4.972 3.500 9.402 1.00 88.19 121 GLU A O 1
ATOM 927 N N . VAL A 1 122 ? -6.186 3.790 7.531 1.00 88.94 122 VAL A N 1
ATOM 928 C CA . VAL A 1 122 ? -5.369 2.904 6.697 1.00 88.94 122 VAL A CA 1
ATOM 929 C C . VAL A 1 122 ? -3.979 3.506 6.507 1.00 88.94 122 VAL A C 1
ATOM 931 O O . VAL A 1 122 ? -2.985 2.797 6.647 1.00 88.94 122 VAL A O 1
ATOM 934 N N . CYS A 1 123 ? -3.896 4.819 6.284 1.00 88.94 123 CYS A N 1
ATOM 935 C CA . CYS A 1 123 ? -2.628 5.525 6.155 1.00 88.94 123 CYS A CA 1
ATOM 936 C C . CYS A 1 123 ? -1.744 5.374 7.396 1.00 88.94 123 CYS A C 1
ATOM 938 O O . CYS A 1 123 ? -0.566 5.038 7.290 1.00 88.94 123 CYS A O 1
ATOM 940 N N . LEU A 1 124 ? -2.327 5.538 8.585 1.00 90.31 124 LEU A N 1
ATOM 941 C CA . LEU A 1 124 ? -1.623 5.337 9.845 1.00 90.31 124 LEU A CA 1
ATOM 942 C C . LEU A 1 124 ? -1.136 3.892 10.004 1.00 90.31 124 LEU A C 1
ATOM 944 O O . LEU A 1 124 ? -0.032 3.672 10.495 1.00 90.31 124 LEU A O 1
ATOM 948 N N . GLN A 1 125 ? -1.929 2.901 9.591 1.00 90.75 125 GLN A N 1
ATOM 949 C CA . GLN A 1 125 ? -1.499 1.501 9.638 1.00 90.75 125 GLN A CA 1
ATOM 950 C C . GLN A 1 125 ? -0.338 1.229 8.674 1.00 90.75 125 GLN A C 1
ATOM 952 O O . GLN A 1 125 ? 0.595 0.527 9.053 1.00 90.75 125 GLN A O 1
ATOM 957 N N . ILE A 1 126 ? -0.340 1.819 7.476 1.00 89.94 126 ILE A N 1
ATOM 958 C CA . ILE A 1 126 ? 0.782 1.722 6.529 1.00 89.94 126 ILE A CA 1
ATOM 959 C C . ILE A 1 126 ? 2.036 2.382 7.108 1.00 89.94 126 ILE A C 1
ATOM 961 O O . ILE A 1 126 ? 3.094 1.757 7.111 1.00 89.94 126 ILE A O 1
ATOM 965 N N . ALA A 1 127 ? 1.913 3.583 7.679 1.00 88.19 127 ALA A N 1
ATOM 966 C CA . ALA A 1 127 ? 3.021 4.269 8.343 1.00 88.19 127 ALA A CA 1
ATOM 967 C C . ALA A 1 127 ? 3.605 3.413 9.485 1.00 88.19 127 ALA A C 1
ATOM 969 O O . ALA A 1 127 ? 4.818 3.239 9.580 1.00 88.19 127 ALA A O 1
ATOM 970 N N . ARG A 1 128 ? 2.749 2.773 10.296 1.00 89.81 128 ARG A N 1
ATOM 971 C CA . ARG A 1 128 ? 3.171 1.809 11.332 1.00 89.81 128 ARG A CA 1
ATOM 972 C C . ARG A 1 128 ? 3.895 0.596 10.760 1.00 89.81 128 ARG A C 1
ATOM 974 O O . ARG A 1 128 ? 4.883 0.161 11.345 1.00 89.81 128 ARG A O 1
ATOM 981 N N . MET A 1 129 ? 3.438 0.058 9.631 1.00 89.62 129 MET A N 1
ATOM 982 C CA . MET A 1 129 ? 4.123 -1.039 8.936 1.00 89.62 129 MET A CA 1
ATOM 983 C C . MET A 1 129 ? 5.484 -0.613 8.370 1.00 89.62 129 MET A C 1
ATOM 985 O O . MET A 1 129 ? 6.403 -1.426 8.364 1.00 89.62 129 MET A O 1
ATOM 989 N N . ALA A 1 130 ? 5.632 0.650 7.961 1.00 86.12 130 ALA A N 1
ATOM 990 C CA . ALA A 1 130 ? 6.902 1.251 7.547 1.00 86.12 130 ALA A CA 1
ATOM 991 C C . ALA A 1 130 ? 7.824 1.616 8.737 1.00 86.12 130 ALA A C 1
ATOM 993 O O . ALA A 1 130 ? 8.957 2.047 8.542 1.00 86.12 130 ALA A O 1
ATOM 994 N N . GLY A 1 131 ? 7.374 1.420 9.983 1.00 85.56 131 GLY A N 1
ATOM 995 C CA . GLY A 1 131 ? 8.153 1.700 11.195 1.00 85.56 131 GLY A CA 1
ATOM 996 C C . GLY A 1 131 ? 7.958 3.105 11.776 1.00 85.56 131 GLY A C 1
ATOM 997 O O . GLY A 1 131 ? 8.678 3.492 12.697 1.00 85.56 131 GLY A O 1
ATOM 998 N N . HIS A 1 132 ? 6.982 3.868 11.286 1.00 83.25 132 HIS A N 1
ATOM 999 C CA . HIS A 1 132 ? 6.621 5.185 11.806 1.00 83.25 132 HIS A CA 1
ATOM 1000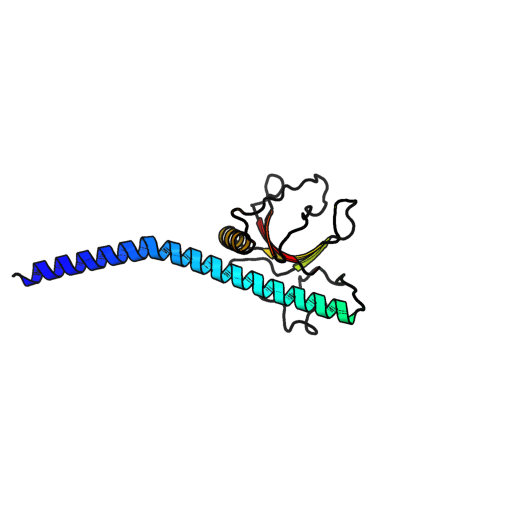 C C . HIS A 1 132 ? 5.510 5.098 12.860 1.00 83.25 132 HIS A C 1
ATOM 1002 O O . HIS A 1 132 ? 4.609 4.267 12.795 1.00 83.25 132 HIS A O 1
ATOM 1008 N N . THR A 1 133 ? 5.540 5.978 13.858 1.00 81.88 133 THR A N 1
ATOM 1009 C CA . THR A 1 133 ? 4.490 6.048 14.892 1.00 81.88 133 THR A CA 1
ATOM 1010 C C . THR A 1 133 ? 3.363 7.014 14.526 1.00 81.88 133 THR A C 1
ATOM 1012 O O . THR A 1 133 ? 2.260 6.907 15.064 1.00 81.88 133 THR A O 1
ATOM 1015 N N . THR A 1 134 ? 3.625 7.925 13.589 1.00 82.81 134 THR A N 1
ATOM 1016 C CA . THR A 1 134 ? 2.702 8.943 13.082 1.00 82.81 134 THR A CA 1
ATOM 1017 C C . THR A 1 134 ? 2.746 8.981 11.559 1.00 82.81 134 THR A C 1
ATOM 1019 O O . THR A 1 134 ? 3.732 8.562 10.954 1.00 82.81 134 THR A O 1
ATOM 1022 N N . ILE A 1 135 ? 1.692 9.513 10.937 1.00 79.56 135 ILE A N 1
ATOM 1023 C CA . ILE A 1 135 ? 1.700 9.812 9.500 1.00 79.56 135 ILE A CA 1
ATOM 1024 C C . ILE A 1 135 ? 2.737 10.910 9.252 1.00 79.56 135 ILE A C 1
ATOM 1026 O O . ILE A 1 135 ? 2.801 11.875 10.018 1.00 79.56 135 ILE A O 1
ATOM 1030 N N . GLN A 1 136 ? 3.556 10.763 8.211 1.00 71.44 136 GLN A N 1
ATOM 1031 C CA . GLN A 1 136 ? 4.483 11.821 7.832 1.00 71.44 136 GLN A CA 1
ATOM 1032 C C . GLN A 1 136 ? 3.710 12.983 7.201 1.00 71.44 136 GLN A C 1
ATOM 1034 O O . GLN A 1 136 ? 3.022 12.815 6.187 1.00 71.44 136 GLN A O 1
ATOM 1039 N N . ASP A 1 137 ? 3.815 14.157 7.824 1.00 64.75 137 ASP A N 1
ATOM 1040 C CA . ASP A 1 137 ? 3.264 15.400 7.296 1.00 64.75 137 ASP A CA 1
ATOM 1041 C C . ASP A 1 137 ? 4.283 16.030 6.346 1.00 64.75 137 ASP A C 1
ATOM 1043 O O . ASP A 1 137 ? 5.414 16.341 6.730 1.00 64.75 137 ASP A O 1
ATOM 1047 N N . PHE A 1 138 ? 3.888 16.197 5.090 1.00 59.03 138 PHE A N 1
ATOM 1048 C CA . PHE A 1 138 ? 4.699 16.890 4.102 1.00 59.03 138 PHE A CA 1
ATOM 1049 C C . PHE A 1 138 ? 4.071 18.240 3.839 1.00 59.03 138 PHE A C 1
ATOM 1051 O O . PHE A 1 138 ? 3.149 18.377 3.035 1.00 59.03 138 PHE A O 1
ATOM 1058 N N . HIS A 1 139 ? 4.629 19.249 4.499 1.00 45.06 139 HIS A N 1
ATOM 1059 C CA . HIS A 1 139 ? 4.275 20.622 4.213 1.00 45.06 139 HIS A CA 1
ATOM 1060 C C . HIS A 1 139 ? 4.700 20.977 2.784 1.00 45.06 139 HIS A C 1
ATOM 1062 O O . HIS A 1 139 ? 5.838 20.729 2.370 1.00 45.06 139 HIS A O 1
ATOM 1068 N N . TYR A 1 140 ? 3.783 21.574 2.028 1.00 48.75 140 TYR A N 1
ATOM 1069 C CA . TYR A 1 140 ? 4.013 22.061 0.673 1.00 48.75 140 TYR A CA 1
ATOM 1070 C C . TYR A 1 140 ? 4.991 23.250 0.719 1.00 48.75 140 TYR A C 1
ATOM 1072 O O . TYR A 1 140 ? 4.596 24.413 0.748 1.00 48.75 140 TYR A O 1
ATOM 1080 N N . ILE A 1 141 ? 6.303 22.994 0.768 1.00 41.47 141 ILE A N 1
ATOM 1081 C CA . ILE A 1 141 ? 7.310 24.064 0.708 1.00 41.47 141 ILE A CA 1
ATOM 1082 C C . ILE A 1 141 ? 7.418 24.511 -0.756 1.00 41.47 141 ILE A C 1
ATOM 1084 O O . ILE A 1 141 ? 8.328 24.127 -1.479 1.00 41.47 141 ILE A O 1
ATOM 1088 N N . GLY A 1 142 ? 6.456 25.278 -1.252 1.00 43.22 142 GLY A N 1
ATOM 1089 C CA . GLY A 1 142 ? 6.492 25.765 -2.627 1.00 43.22 142 GLY A CA 1
ATOM 1090 C C . GLY A 1 142 ? 5.196 26.439 -3.031 1.00 43.22 142 GLY A C 1
ATOM 1091 O O . GLY A 1 142 ? 4.286 25.795 -3.533 1.00 43.22 142 GLY A O 1
ATOM 1092 N N . SER A 1 143 ? 5.136 27.755 -2.868 1.00 40.97 143 SER A N 1
ATOM 1093 C CA . SER A 1 143 ? 4.026 28.629 -3.265 1.00 40.97 143 SER A CA 1
ATOM 1094 C C . SER A 1 143 ? 3.869 28.814 -4.785 1.00 40.97 143 SER A C 1
ATOM 1096 O O . SER A 1 143 ? 3.262 29.783 -5.231 1.00 40.97 143 SER A O 1
ATOM 1098 N N . GLY A 1 144 ? 4.401 27.911 -5.609 1.00 43.31 144 GLY A N 1
ATOM 1099 C CA . GLY A 1 144 ? 4.384 28.069 -7.059 1.00 43.31 144 GLY A CA 1
ATOM 1100 C C . GLY A 1 144 ? 4.267 26.741 -7.772 1.00 43.31 144 GLY A C 1
ATOM 1101 O O . GLY A 1 144 ? 5.282 26.245 -8.232 1.00 43.31 144 GLY A O 1
ATOM 1102 N N . GLY A 1 145 ? 3.058 26.170 -7.825 1.00 41.91 145 GLY A N 1
ATOM 1103 C CA . GLY A 1 145 ? 2.624 25.145 -8.794 1.00 41.91 145 GLY A CA 1
ATOM 1104 C C . GLY A 1 145 ? 3.469 23.872 -8.958 1.00 41.91 145 GLY A C 1
ATOM 1105 O O . GLY A 1 145 ? 3.155 23.059 -9.817 1.00 41.91 145 GLY A O 1
ATOM 1106 N N . GLY A 1 146 ? 4.538 23.701 -8.183 1.00 42.03 146 GLY A N 1
ATOM 1107 C CA . GLY A 1 146 ? 5.469 22.590 -8.278 1.00 4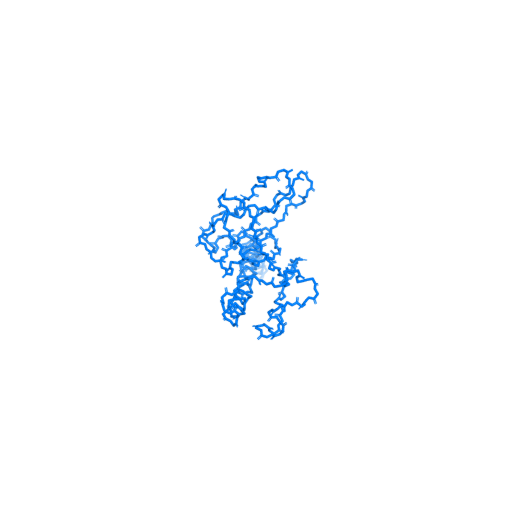2.03 146 GLY A CA 1
ATOM 1108 C C . GLY A 1 146 ? 4.989 21.428 -7.431 1.00 42.03 146 GLY A C 1
ATOM 1109 O O . GLY A 1 146 ? 4.453 21.628 -6.342 1.00 42.03 146 GLY A O 1
ATOM 1110 N N . ASP A 1 147 ? 5.173 20.218 -7.946 1.00 48.19 147 ASP A N 1
ATOM 1111 C CA . ASP A 1 147 ? 4.890 18.979 -7.234 1.00 48.19 147 ASP A CA 1
ATOM 1112 C C . ASP A 1 147 ? 5.448 18.992 -5.809 1.00 48.19 147 ASP A C 1
ATOM 1114 O O . ASP A 1 147 ? 6.528 19.547 -5.561 1.00 48.19 147 ASP A O 1
ATOM 1118 N N . PRO A 1 148 ? 4.744 18.352 -4.865 1.00 50.06 148 PRO A N 1
ATOM 1119 C CA . PRO A 1 148 ? 5.205 18.327 -3.501 1.00 50.06 148 PRO A CA 1
ATOM 1120 C C . PRO A 1 148 ? 6.550 17.606 -3.415 1.00 50.06 148 PRO A C 1
ATOM 1122 O O . PRO A 1 148 ? 6.749 16.544 -3.998 1.00 50.06 148 PRO A O 1
ATOM 1125 N N . ARG A 1 149 ? 7.469 18.189 -2.652 1.0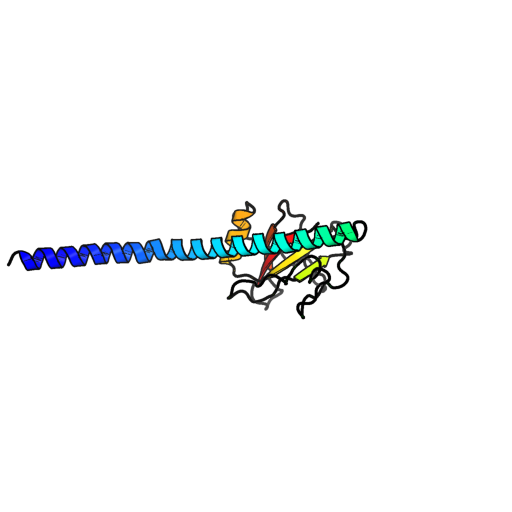0 52.12 149 ARG A N 1
ATOM 1126 C CA . ARG A 1 149 ? 8.822 17.672 -2.446 1.00 52.12 149 ARG A CA 1
ATOM 1127 C C . ARG A 1 149 ? 8.741 16.347 -1.688 1.00 52.12 149 ARG A C 1
ATOM 1129 O O . ARG A 1 149 ? 8.301 16.335 -0.543 1.00 52.12 149 ARG A O 1
ATOM 1136 N N . TYR A 1 150 ? 9.144 15.242 -2.308 1.00 53.81 150 TYR A N 1
ATOM 1137 C CA . TYR A 1 150 ? 9.239 13.951 -1.624 1.00 53.81 150 TYR A CA 1
ATOM 1138 C C . TYR A 1 150 ? 10.609 13.879 -0.934 1.00 53.81 150 TYR A C 1
ATOM 1140 O O . TYR A 1 150 ? 11.634 14.153 -1.557 1.00 53.81 150 TYR A O 1
ATOM 1148 N N . ALA A 1 151 ? 10.653 13.591 0.368 1.00 50.78 151 ALA A N 1
ATOM 1149 C CA . ALA A 1 151 ? 11.926 13.271 1.009 1.00 50.78 151 ALA A CA 1
ATOM 1150 C C . ALA A 1 151 ? 12.316 11.838 0.640 1.00 50.78 151 ALA A C 1
ATOM 1152 O O . ALA A 1 151 ? 11.450 10.988 0.435 1.00 50.78 151 ALA A O 1
ATOM 1153 N N . VAL A 1 152 ? 13.622 11.578 0.578 1.00 52.72 152 VAL A N 1
ATOM 1154 C CA . VAL A 1 152 ? 14.170 10.232 0.391 1.00 52.72 152 VAL A CA 1
ATOM 1155 C C . VAL A 1 152 ? 13.651 9.347 1.520 1.00 52.72 152 VAL A C 1
ATOM 1157 O O . VAL A 1 152 ? 13.980 9.565 2.687 1.00 52.72 152 VAL A O 1
ATOM 1160 N N . MET A 1 153 ? 12.803 8.383 1.180 1.00 61.41 153 MET A N 1
ATOM 1161 C CA . MET A 1 153 ? 12.223 7.470 2.159 1.00 61.41 153 MET A CA 1
ATOM 1162 C C . MET A 1 153 ? 13.202 6.325 2.404 1.00 61.41 153 MET A C 1
ATOM 1164 O O . MET A 1 153 ? 13.851 5.842 1.481 1.00 61.41 153 MET A O 1
ATOM 1168 N N . SER A 1 154 ? 13.325 5.885 3.655 1.00 65.31 154 SER A N 1
ATOM 1169 C CA . SER A 1 154 ? 14.168 4.736 4.011 1.00 65.31 154 SER A CA 1
ATOM 1170 C C . SER A 1 154 ? 13.503 3.387 3.713 1.00 65.31 154 SER A C 1
ATOM 1172 O O . SER A 1 154 ? 14.153 2.351 3.829 1.00 65.31 154 SER A O 1
ATOM 1174 N N . GLN A 1 155 ? 12.218 3.396 3.347 1.00 79.50 155 GLN A N 1
ATOM 1175 C CA . GLN A 1 155 ? 11.386 2.218 3.122 1.00 79.50 155 GLN A CA 1
ATOM 1176 C C . GLN A 1 155 ? 10.809 2.216 1.699 1.00 79.50 155 GLN A C 1
ATOM 1178 O O . GLN A 1 155 ? 10.575 3.286 1.133 1.00 79.50 155 GLN A O 1
ATOM 1183 N N . PRO A 1 156 ? 10.532 1.031 1.118 1.00 83.69 156 PRO A N 1
ATOM 1184 C CA . PRO A 1 156 ? 9.974 0.911 -0.230 1.00 83.69 156 PRO A CA 1
ATOM 1185 C C . PRO A 1 156 ? 8.524 1.399 -0.331 1.00 83.69 156 PRO A C 1
ATOM 1187 O O . PRO A 1 156 ? 8.025 1.603 -1.432 1.00 83.69 156 PRO A O 1
ATOM 1190 N N . PHE A 1 157 ? 7.846 1.612 0.793 1.00 87.00 157 PHE A N 1
ATOM 1191 C CA . PHE A 1 157 ? 6.512 2.189 0.846 1.00 87.00 157 PHE A CA 1
ATOM 1192 C C . PHE A 1 157 ? 6.372 3.084 2.073 1.00 87.00 157 PHE A C 1
ATOM 1194 O O . PHE A 1 157 ? 7.060 2.889 3.074 1.00 87.00 157 PHE A O 1
ATOM 1201 N N . ASP A 1 158 ? 5.439 4.024 2.007 1.00 87.38 158 ASP A N 1
ATOM 1202 C CA . ASP A 1 158 ? 4.949 4.763 3.167 1.00 87.38 158 ASP A CA 1
ATOM 1203 C C . ASP A 1 158 ? 3.558 5.337 2.862 1.00 87.38 158 ASP A C 1
ATOM 1205 O O . ASP A 1 158 ? 3.035 5.209 1.748 1.00 87.38 158 ASP A O 1
ATOM 1209 N N . CYS A 1 159 ? 2.949 5.984 3.847 1.00 85.88 159 CYS A N 1
ATOM 1210 C CA . CYS A 1 159 ? 1.759 6.780 3.646 1.00 85.88 159 CYS A CA 1
ATOM 1211 C C . CYS A 1 159 ? 1.936 8.221 4.122 1.00 85.88 159 CYS A C 1
ATOM 1213 O O . CYS A 1 159 ? 2.513 8.509 5.169 1.00 85.88 159 CYS A O 1
ATOM 1215 N N . ARG A 1 160 ? 1.388 9.136 3.327 1.00 79.81 160 ARG A N 1
ATOM 1216 C CA . ARG A 1 160 ? 1.545 10.575 3.468 1.00 79.81 160 ARG A CA 1
ATOM 1217 C C . ARG A 1 160 ? 0.204 11.267 3.655 1.00 79.81 160 ARG A C 1
ATOM 1219 O O . ARG A 1 160 ? -0.783 10.904 3.018 1.00 79.81 160 ARG A O 1
ATOM 1226 N N . GLN A 1 161 ? 0.224 12.345 4.430 1.00 83.69 161 GLN A N 1
ATOM 1227 C CA . GLN A 1 161 ? -0.824 13.358 4.450 1.00 83.69 161 GLN A CA 1
ATOM 1228 C C . GLN A 1 161 ? -0.474 14.519 3.499 1.00 83.69 161 GLN A C 1
ATOM 1230 O O . GLN A 1 161 ? 0.650 15.021 3.500 1.00 83.69 161 GLN A O 1
ATOM 1235 N N . ASP A 1 162 ? -1.422 14.918 2.655 1.00 74.38 162 ASP A N 1
ATOM 1236 C CA . ASP A 1 162 ? -1.354 16.119 1.820 1.00 74.38 162 ASP A CA 1
ATOM 1237 C C . ASP A 1 162 ? -2.338 17.141 2.394 1.00 74.38 162 ASP A C 1
ATOM 1239 O O . ASP A 1 162 ? -3.563 17.013 2.275 1.00 74.38 162 ASP A O 1
ATOM 1243 N N . THR A 1 163 ? -1.788 18.114 3.110 1.00 67.31 163 THR A N 1
ATOM 1244 C CA . THR A 1 163 ? -2.485 19.303 3.591 1.00 67.31 163 THR A CA 1
ATOM 1245 C C . THR A 1 163 ? -2.421 20.338 2.475 1.00 67.31 163 THR A C 1
ATOM 1247 O O . THR A 1 163 ? -1.418 21.030 2.303 1.00 67.31 163 THR A O 1
ATOM 1250 N N . GLY A 1 164 ? -3.474 20.401 1.655 1.00 59.66 164 GLY A N 1
ATOM 1251 C CA . GLY A 1 164 ? -3.560 21.403 0.595 1.00 59.66 164 GLY A CA 1
ATOM 1252 C C . GLY A 1 164 ? -3.553 22.828 1.160 1.00 59.66 164 GLY A C 1
ATOM 1253 O O . GLY A 1 164 ? -3.858 23.057 2.333 1.00 59.66 164 GLY A O 1
ATOM 1254 N N . ASN A 1 165 ? -3.195 23.808 0.326 1.00 54.59 165 ASN A N 1
ATOM 1255 C CA . ASN A 1 165 ? -3.201 25.210 0.738 1.00 54.59 165 ASN A CA 1
ATOM 1256 C C . ASN A 1 165 ? -4.648 25.689 0.980 1.00 54.59 165 ASN A C 1
ATOM 1258 O O . ASN A 1 165 ? -5.470 25.761 0.070 1.00 54.59 165 ASN A O 1
ATOM 1262 N N . THR A 1 166 ? -4.919 25.987 2.249 1.00 52.50 166 THR A N 1
ATOM 1263 C CA . THR A 1 166 ? -6.025 26.762 2.843 1.00 52.50 166 THR A CA 1
ATOM 1264 C C . THR A 1 166 ? -7.491 26.361 2.639 1.00 52.50 166 THR A C 1
ATOM 1266 O O . THR A 1 166 ? -8.262 26.776 3.489 1.00 52.50 166 THR A O 1
ATOM 1269 N N . ASP A 1 167 ? -7.897 25.524 1.677 1.00 54.31 167 ASP A N 1
ATOM 1270 C CA . ASP A 1 167 ? -9.315 25.083 1.568 1.00 54.31 167 ASP A CA 1
ATOM 1271 C C . ASP A 1 167 ? -9.528 23.647 1.041 1.00 54.31 167 ASP A C 1
ATOM 1273 O O . ASP A 1 167 ? -10.661 23.166 0.950 1.00 54.31 167 ASP A O 1
ATOM 1277 N N . GLU A 1 168 ? -8.466 22.915 0.695 1.00 59.38 168 GLU A N 1
ATOM 1278 C CA . GLU A 1 168 ? -8.614 21.521 0.271 1.00 59.38 168 GLU A CA 1
ATOM 1279 C C . GLU A 1 168 ? -8.691 20.579 1.477 1.00 59.38 168 GLU A C 1
ATOM 1281 O O . GLU A 1 168 ? -7.844 20.607 2.370 1.00 59.38 168 GLU A O 1
ATOM 1286 N N . ALA A 1 169 ? -9.700 19.701 1.480 1.00 67.12 169 ALA A N 1
ATOM 1287 C CA . ALA A 1 169 ? -9.808 18.619 2.452 1.00 67.12 169 ALA A CA 1
ATOM 1288 C C . ALA A 1 169 ? -8.500 17.816 2.512 1.00 67.12 169 ALA A C 1
ATOM 1290 O O . ALA A 1 169 ? -7.954 17.463 1.467 1.00 67.12 169 ALA A O 1
ATOM 1291 N N . THR A 1 170 ? -8.035 17.502 3.724 1.00 73.62 170 THR A N 1
ATOM 1292 C CA . THR A 1 170 ? -6.864 16.652 3.968 1.00 73.62 170 THR A CA 1
ATOM 1293 C C . THR A 1 170 ? -6.964 15.349 3.177 1.00 73.62 170 THR A C 1
ATOM 1295 O O . THR A 1 170 ? -7.931 14.597 3.328 1.00 73.62 170 THR A O 1
ATOM 1298 N N . ARG A 1 171 ? -5.958 15.062 2.347 1.00 79.50 171 ARG A N 1
ATOM 1299 C CA . ARG A 1 171 ? -5.886 13.830 1.545 1.00 79.50 171 ARG A CA 1
ATOM 1300 C C . ARG A 1 171 ? -4.791 12.928 2.087 1.00 79.50 171 ARG A C 1
ATOM 1302 O O . ARG A 1 171 ? -3.738 13.412 2.483 1.00 79.50 171 ARG A O 1
ATOM 1309 N N . TYR A 1 172 ? -5.025 11.620 2.075 1.00 82.62 172 TYR A N 1
ATOM 1310 C CA . TYR A 1 172 ? -4.008 10.638 2.442 1.00 82.62 172 TYR A CA 1
ATOM 1311 C C . TYR A 1 172 ? -3.623 9.814 1.225 1.00 82.62 172 TYR A C 1
ATOM 1313 O O . TYR A 1 172 ? -4.487 9.341 0.485 1.00 82.62 172 TYR A O 1
ATOM 1321 N N . HIS A 1 173 ? -2.324 9.650 1.018 1.00 81.56 173 HIS A N 1
ATOM 1322 C CA . HIS A 1 173 ? -1.761 8.990 -0.144 1.00 81.56 173 HIS A CA 1
ATOM 1323 C C . HIS A 1 173 ? -0.786 7.903 0.276 1.00 81.56 173 HIS A C 1
ATOM 1325 O O . HIS A 1 173 ? 0.203 8.178 0.951 1.00 81.56 173 HIS A O 1
ATOM 1331 N N . VAL A 1 174 ? -1.039 6.683 -0.182 1.00 85.50 174 VAL A N 1
ATOM 1332 C CA . VAL A 1 174 ? -0.061 5.599 -0.134 1.00 85.50 174 VAL A CA 1
ATOM 1333 C C . VAL A 1 174 ? 0.924 5.814 -1.265 1.00 85.50 174 VAL A C 1
ATOM 1335 O O . VAL A 1 174 ? 0.510 6.094 -2.391 1.00 85.50 174 VAL A O 1
ATOM 1338 N N . VAL A 1 175 ? 2.211 5.689 -0.970 1.00 83.06 175 VAL A N 1
ATOM 1339 C CA . VAL A 1 175 ? 3.296 5.830 -1.937 1.00 83.06 175 VAL A CA 1
ATOM 1340 C C . VAL A 1 175 ? 4.133 4.560 -1.902 1.00 83.06 175 VAL A C 1
ATOM 1342 O O . VAL A 1 175 ? 4.550 4.127 -0.830 1.00 83.06 175 VAL A O 1
ATOM 1345 N N . TYR A 1 176 ? 4.377 3.968 -3.069 1.00 86.06 176 TYR A N 1
ATOM 1346 C CA . TYR A 1 176 ? 5.282 2.831 -3.226 1.00 86.06 176 TYR A CA 1
ATOM 1347 C C . TYR A 1 176 ? 6.386 3.171 -4.227 1.00 86.06 176 TYR A C 1
ATOM 1349 O O . TYR A 1 176 ? 6.106 3.564 -5.359 1.00 86.06 176 TYR A O 1
ATOM 1357 N N . TRP A 1 177 ? 7.636 2.990 -3.819 1.00 81.56 177 TRP A N 1
ATOM 1358 C CA . TRP A 1 177 ? 8.836 3.316 -4.578 1.00 81.56 177 TRP A CA 1
ATOM 1359 C C . TRP A 1 177 ? 9.205 2.210 -5.559 1.00 81.56 177 TRP A C 1
ATOM 1361 O O . TRP A 1 177 ? 9.458 1.064 -5.176 1.00 81.56 177 TRP A O 1
ATOM 1371 N N . ALA A 1 178 ? 9.279 2.561 -6.841 1.00 78.00 178 ALA A N 1
ATOM 1372 C CA . ALA A 1 178 ? 9.790 1.656 -7.860 1.00 78.00 178 ALA A CA 1
ATOM 1373 C C . ALA A 1 178 ? 11.324 1.722 -7.942 1.00 78.00 178 ALA A C 1
ATOM 1375 O O . ALA A 1 178 ? 11.963 0.665 -8.006 1.00 78.00 178 ALA A O 1
ATOM 1376 N N . PHE A 1 179 ? 11.894 2.933 -7.875 1.00 75.88 179 PHE A N 1
ATOM 1377 C CA . PHE A 1 179 ? 13.328 3.224 -7.997 1.00 75.88 179 PHE A CA 1
ATOM 1378 C C . PHE A 1 179 ? 13.757 4.361 -7.072 1.00 75.88 179 PHE A C 1
ATOM 1380 O O . PHE A 1 179 ? 12.910 5.250 -6.815 1.00 75.88 179 PHE A O 1
#